Protein AF-A0A0R3T8G3-F1 (afdb_monomer)

Mean predicted aligned error: 8.41 Å

Organism: Rodentolepis nana (NCBI:txid102285)

Nearest PDB structures (foldseek):
  2wm8-assembly1_A  TM=8.678E-01  e=4.795E-12  Homo sapiens
  1u7p-assembly4_D  TM=8.760E-01  e=1.417E-11  Mus musculus
  3slr-assembly1_A  TM=6.764E-01  e=1.617E-04  Bacteroides fragilis
  2ah5-assembly1_A  TM=6.694E-01  e=1.499E-03  Streptococcus pneumoniae TIGR4
  2pke-assembly1_B  TM=7.519E-01  e=3.640E-02  Xanthomonas campestris pv. campestris

pLDDT: mean 90.08, std 8.17, range [57.91, 98.56]

Structure (mmCIF, N/CA/C/O backbone):
data_AF-A0A0R3T8G3-F1
#
_entry.id   AF-A0A0R3T8G3-F1
#
loop_
_atom_site.group_PDB
_atom_site.id
_atom_site.type_symbol
_atom_site.label_atom_id
_atom_site.label_alt_id
_atom_site.label_comp_id
_atom_site.label_asym_id
_atom_site.label_entity_id
_atom_site.label_seq_id
_atom_site.pdbx_PDB_ins_code
_atom_site.Cartn_x
_atom_site.Cartn_y
_atom_site.Cartn_z
_atom_site.occupancy
_atom_site.B_iso_or_equiv
_atom_site.auth_seq_id
_atom_site.auth_comp_id
_atom_site.auth_asym_id
_atom_site.auth_atom_id
_atom_site.pdbx_PDB_model_num
ATOM 1 N N . MET A 1 1 ? 5.926 -20.365 -11.213 1.00 66.81 1 MET A N 1
ATOM 2 C CA . MET A 1 1 ? 5.283 -19.133 -11.723 1.00 66.81 1 MET A CA 1
ATOM 3 C C . MET A 1 1 ? 5.324 -18.097 -10.618 1.00 66.81 1 MET A C 1
ATOM 5 O O . MET A 1 1 ? 4.882 -18.414 -9.520 1.00 66.81 1 MET A O 1
ATOM 9 N N . VAL A 1 2 ? 5.879 -16.919 -10.906 1.00 87.19 2 VAL A N 1
ATOM 10 C CA . VAL A 1 2 ? 6.183 -15.840 -9.941 1.00 87.19 2 VAL A CA 1
ATOM 11 C C . VAL A 1 2 ? 4.952 -15.282 -9.213 1.00 87.19 2 VAL A C 1
ATOM 13 O O . VAL A 1 2 ? 5.074 -14.822 -8.088 1.00 87.19 2 VAL A O 1
ATOM 16 N N . PHE A 1 3 ? 3.763 -15.395 -9.811 1.00 87.31 3 PHE A N 1
ATOM 17 C CA . PHE A 1 3 ? 2.504 -14.865 -9.270 1.00 87.31 3 PHE A CA 1
ATOM 18 C C . PHE A 1 3 ? 1.643 -15.878 -8.490 1.00 87.31 3 PHE A C 1
ATOM 20 O O . PHE A 1 3 ? 0.520 -15.560 -8.089 1.00 87.31 3 PHE A O 1
ATOM 27 N N . ARG A 1 4 ? 2.111 -17.120 -8.291 1.00 82.88 4 ARG A N 1
ATOM 28 C CA . ARG A 1 4 ? 1.333 -18.148 -7.572 1.00 82.88 4 ARG A CA 1
ATOM 29 C C . ARG A 1 4 ? 1.316 -17.882 -6.066 1.00 82.88 4 ARG A C 1
ATOM 31 O O . ARG A 1 4 ? 2.319 -17.461 -5.506 1.00 82.88 4 ARG A O 1
ATOM 38 N N . ASN A 1 5 ? 0.200 -18.221 -5.416 1.00 80.31 5 ASN A N 1
ATOM 39 C CA . ASN A 1 5 ? 0.012 -18.167 -3.957 1.00 80.31 5 ASN A CA 1
ATOM 40 C C . ASN A 1 5 ? 0.176 -16.770 -3.324 1.00 80.31 5 ASN A C 1
ATOM 42 O O . ASN A 1 5 ? 0.439 -16.659 -2.129 1.00 80.31 5 ASN A O 1
ATOM 46 N N . LEU A 1 6 ? 0.005 -15.699 -4.103 1.00 80.44 6 LEU A N 1
ATOM 47 C CA . LEU A 1 6 ? -0.019 -14.336 -3.578 1.00 80.44 6 LEU A CA 1
ATOM 48 C C . LEU A 1 6 ? -1.430 -13.988 -3.101 1.00 80.44 6 LEU A C 1
ATOM 50 O O . LEU A 1 6 ? -2.388 -14.103 -3.860 1.00 80.44 6 LEU A O 1
ATOM 54 N N . SER A 1 7 ? -1.544 -13.510 -1.862 1.00 73.56 7 SER A N 1
ATOM 55 C CA . SER A 1 7 ? -2.823 -13.063 -1.283 1.00 73.56 7 SER A CA 1
ATOM 56 C C . SER A 1 7 ? -3.328 -11.724 -1.838 1.00 73.56 7 SER A C 1
ATOM 58 O O . SER A 1 7 ? -4.432 -11.310 -1.505 1.00 73.56 7 SER A O 1
ATOM 60 N N . ARG A 1 8 ? -2.505 -11.019 -2.621 1.00 81.75 8 ARG A N 1
ATOM 61 C CA . ARG A 1 8 ? -2.833 -9.799 -3.369 1.00 81.75 8 ARG A CA 1
ATOM 62 C C . ARG A 1 8 ? -1.777 -9.590 -4.449 1.00 81.75 8 ARG A C 1
ATOM 64 O O . ARG A 1 8 ? -0.610 -9.912 -4.233 1.00 81.75 8 ARG A O 1
ATOM 71 N N . LYS A 1 9 ? -2.180 -9.042 -5.593 1.00 90.44 9 LYS A N 1
ATOM 72 C CA . LYS A 1 9 ? -1.293 -8.717 -6.719 1.00 90.44 9 LYS A CA 1
ATOM 73 C C . LYS A 1 9 ? -1.369 -7.219 -7.031 1.00 90.44 9 LYS A C 1
ATOM 75 O O . LYS A 1 9 ? -2.432 -6.630 -6.826 1.00 90.44 9 LYS A O 1
ATOM 80 N N . PRO A 1 10 ? -0.277 -6.588 -7.496 1.00 94.44 10 PRO A N 1
ATOM 81 C CA . PRO A 1 10 ? -0.344 -5.221 -7.997 1.00 94.44 10 PRO A CA 1
ATOM 82 C C . PRO A 1 10 ? -1.183 -5.176 -9.277 1.00 94.44 10 PRO A C 1
ATOM 84 O O . PRO A 1 10 ? -1.175 -6.123 -10.060 1.00 94.44 10 PRO A O 1
ATOM 87 N N . LYS A 1 11 ? -1.870 -4.058 -9.509 1.00 95.19 11 LYS A N 1
ATOM 88 C CA . LYS A 1 11 ? -2.582 -3.789 -10.769 1.00 95.19 11 LYS A CA 1
ATOM 89 C C . LYS A 1 11 ? -1.668 -3.113 -11.794 1.00 95.19 11 LYS A C 1
ATOM 91 O O . LYS A 1 11 ? -1.909 -3.219 -12.993 1.00 95.19 11 LYS A O 1
ATOM 96 N N . LEU A 1 12 ? -0.606 -2.445 -11.331 1.00 98.25 12 LEU A N 1
ATOM 97 C CA . LEU A 1 12 ? 0.408 -1.804 -12.169 1.00 98.25 12 LEU A CA 1
ATOM 98 C C . LEU A 1 12 ? 1.813 -2.082 -11.622 1.00 98.25 12 LEU A C 1
ATOM 100 O O . LEU A 1 12 ? 2.093 -1.776 -10.464 1.00 98.25 12 LEU A O 1
ATOM 104 N N . ILE A 1 13 ? 2.704 -2.614 -12.457 1.00 98.44 13 ILE A N 1
ATOM 105 C CA . ILE A 1 13 ? 4.134 -2.742 -12.149 1.00 98.44 13 ILE A CA 1
ATOM 106 C C . ILE A 1 13 ? 4.904 -1.706 -12.965 1.00 98.44 13 ILE A C 1
ATOM 108 O O . ILE A 1 13 ? 4.794 -1.663 -14.189 1.00 98.44 13 ILE A O 1
ATOM 112 N N . VAL A 1 14 ? 5.663 -0.855 -12.283 1.00 98.44 14 VAL A N 1
ATOM 113 C CA . VAL A 1 14 ? 6.405 0.266 -12.861 1.00 98.44 14 VAL A CA 1
ATOM 114 C C . VAL A 1 14 ? 7.903 0.003 -12.740 1.00 98.44 14 VAL A C 1
ATOM 116 O O . VAL A 1 14 ? 8.380 -0.367 -11.667 1.00 98.44 14 VAL A O 1
ATOM 119 N N . PHE A 1 15 ? 8.647 0.246 -13.814 1.00 96.69 15 PHE A N 1
ATOM 120 C CA . PHE A 1 15 ? 10.108 0.148 -13.848 1.00 96.69 15 PHE A CA 1
ATOM 121 C C . PHE A 1 15 ? 10.746 1.507 -14.153 1.00 96.69 15 PHE A C 1
ATOM 123 O O . PHE A 1 15 ? 10.209 2.290 -14.947 1.00 96.69 15 PHE A O 1
ATOM 130 N N . ASP A 1 16 ? 11.897 1.796 -13.543 1.00 92.88 16 ASP A N 1
ATOM 131 C CA . ASP A 1 16 ? 12.796 2.829 -14.065 1.00 92.88 16 ASP A CA 1
ATOM 132 C C . ASP A 1 16 ? 13.436 2.408 -15.396 1.00 92.88 16 ASP A C 1
ATOM 134 O O . ASP A 1 16 ? 13.645 1.226 -15.660 1.00 92.88 16 ASP A O 1
ATOM 138 N N . LEU A 1 17 ? 13.786 3.401 -16.218 1.00 83.00 17 LEU A N 1
ATOM 139 C CA . LEU A 1 17 ? 14.800 3.240 -17.258 1.00 83.00 17 LEU A CA 1
ATOM 140 C C . LEU A 1 17 ? 15.930 4.222 -16.964 1.00 83.00 17 LEU A C 1
ATOM 142 O O . LEU A 1 17 ? 15.682 5.427 -16.847 1.00 83.00 17 LEU A O 1
ATOM 146 N N . GLY A 1 18 ? 17.158 3.706 -16.908 1.00 70.62 18 GLY A N 1
ATOM 147 C CA . GLY A 1 18 ? 18.358 4.480 -16.606 1.00 70.62 18 GLY A CA 1
ATOM 148 C C . GLY A 1 18 ? 18.486 5.779 -17.417 1.00 70.62 18 GLY A C 1
ATOM 149 O O . GLY A 1 18 ? 17.969 5.939 -18.522 1.00 70.62 18 GLY A O 1
ATOM 150 N N . LYS A 1 19 ? 19.191 6.757 -16.844 1.00 60.41 19 LYS A N 1
ATOM 151 C CA . LYS A 1 19 ? 19.046 8.173 -17.224 1.00 60.41 19 LYS A CA 1
ATOM 152 C C . LYS A 1 19 ? 19.664 8.584 -18.565 1.00 60.41 19 LYS A C 1
ATOM 154 O O . LYS A 1 19 ? 19.229 9.592 -19.128 1.00 60.41 19 LYS A O 1
ATOM 159 N N . TYR A 1 20 ? 20.657 7.860 -19.080 1.00 57.91 20 TYR A N 1
ATOM 160 C CA . TYR A 1 20 ? 21.490 8.340 -20.188 1.00 57.91 20 TYR A CA 1
ATOM 161 C C . TYR A 1 20 ? 21.803 7.227 -21.178 1.00 57.91 20 TYR A C 1
ATOM 163 O O . TYR A 1 20 ? 22.661 6.390 -20.923 1.00 57.91 20 TYR A O 1
ATOM 171 N N . MET A 1 21 ? 21.109 7.255 -22.313 1.00 65.75 21 MET A N 1
ATOM 172 C CA . MET A 1 21 ? 21.287 6.308 -23.404 1.00 65.75 21 MET A CA 1
ATOM 173 C C . MET A 1 21 ? 21.495 7.080 -24.711 1.00 65.75 21 MET A C 1
ATOM 175 O O . MET A 1 21 ? 20.616 7.813 -25.163 1.00 65.75 21 MET A O 1
ATOM 179 N N . LEU A 1 22 ? 22.678 6.941 -25.299 1.00 62.09 22 LEU A N 1
ATOM 180 C CA . LEU A 1 22 ? 23.030 7.412 -26.634 1.00 62.09 22 LEU A CA 1
ATOM 181 C C . LEU A 1 22 ? 22.820 6.279 -27.636 1.00 62.09 22 LEU A C 1
ATOM 183 O O . LEU A 1 22 ? 23.035 5.116 -27.318 1.00 62.09 22 LEU A O 1
ATOM 187 N N . PHE A 1 23 ? 22.428 6.610 -28.861 1.00 66.19 23 PHE A N 1
ATOM 188 C CA . PHE A 1 23 ? 22.269 5.631 -29.933 1.00 66.19 23 PHE A CA 1
ATOM 189 C C . PHE A 1 23 ? 23.297 5.901 -31.021 1.00 66.19 23 PHE A C 1
ATOM 191 O O . PHE A 1 23 ? 23.372 7.016 -31.539 1.00 66.19 23 PHE A O 1
ATOM 198 N N . ARG A 1 24 ? 24.058 4.870 -31.387 1.00 72.19 24 ARG A N 1
ATOM 199 C CA . ARG A 1 24 ? 25.001 4.902 -32.507 1.00 72.19 24 ARG A CA 1
ATOM 200 C C . ARG A 1 24 ? 25.102 3.500 -33.105 1.00 72.19 24 ARG A C 1
ATOM 202 O O . ARG A 1 24 ? 25.167 2.526 -32.366 1.00 72.19 24 ARG A O 1
ATOM 209 N N . ASP A 1 25 ? 25.076 3.392 -34.430 1.00 77.25 25 ASP A N 1
ATOM 210 C CA . ASP A 1 25 ? 25.296 2.133 -35.163 1.00 77.25 25 ASP A CA 1
ATOM 211 C C . ASP A 1 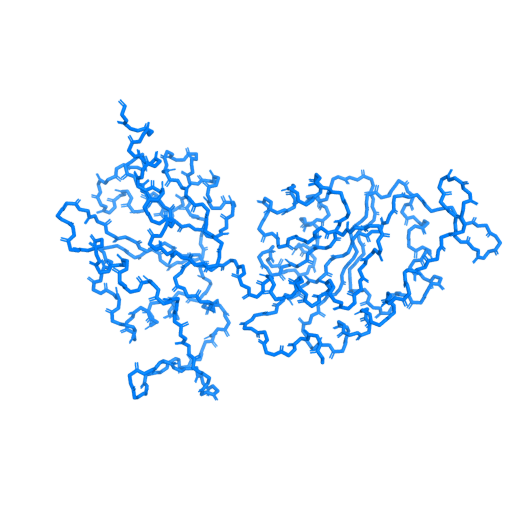25 ? 24.408 0.953 -34.714 1.00 77.25 25 ASP A C 1
ATOM 213 O O . ASP A 1 25 ? 24.862 -0.185 -34.605 1.00 77.25 25 ASP A O 1
ATOM 217 N N . GLY A 1 26 ? 23.134 1.214 -34.399 1.00 73.81 26 GLY A N 1
ATOM 218 C CA . GLY A 1 26 ? 22.204 0.166 -33.951 1.00 73.81 26 GLY A CA 1
ATOM 219 C C . GLY A 1 26 ? 22.366 -0.253 -32.488 1.00 73.81 26 GLY A C 1
ATOM 220 O O . GLY A 1 26 ? 21.605 -1.095 -32.020 1.00 73.81 26 GLY A O 1
ATOM 221 N N . LYS A 1 27 ? 23.321 0.330 -31.756 1.00 76.50 27 LYS A N 1
ATOM 222 C CA . LYS A 1 27 ? 23.610 0.023 -30.353 1.00 76.50 27 LYS A CA 1
ATOM 223 C C . LYS A 1 27 ? 23.276 1.197 -29.443 1.00 76.50 27 LYS A C 1
ATOM 225 O O . LYS A 1 27 ? 23.271 2.360 -29.854 1.00 76.50 27 LYS A O 1
ATOM 230 N N . VAL A 1 28 ? 23.013 0.858 -28.188 1.00 76.31 28 VAL A N 1
ATOM 231 C CA . VAL A 1 28 ? 22.735 1.803 -27.110 1.00 76.31 28 VAL A CA 1
ATOM 232 C C . VAL A 1 28 ? 23.999 1.943 -26.275 1.00 76.31 28 VAL A C 1
ATOM 234 O O . VAL A 1 28 ? 24.648 0.942 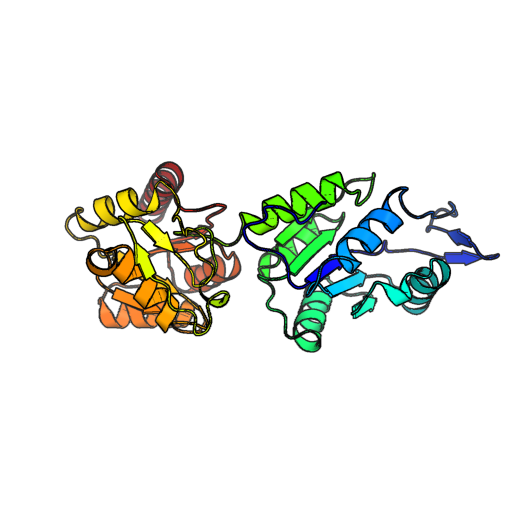-25.987 1.00 76.31 28 VAL A O 1
ATOM 237 N N . TYR A 1 29 ? 24.351 3.166 -25.900 1.00 77.88 29 TYR A N 1
ATOM 238 C CA . TYR A 1 29 ? 25.545 3.485 -25.132 1.00 77.88 29 TYR A CA 1
ATOM 239 C C . TYR A 1 29 ? 25.205 4.319 -23.905 1.00 77.88 29 TYR A C 1
ATOM 241 O O . TYR A 1 29 ? 24.354 5.201 -23.981 1.00 77.88 29 TYR A O 1
ATOM 249 N N . ASP A 1 30 ? 25.883 4.083 -22.789 1.00 74.94 30 ASP A N 1
ATOM 250 C CA . ASP A 1 30 ? 25.774 4.949 -21.618 1.00 74.94 30 ASP A CA 1
ATOM 251 C C . ASP A 1 30 ? 26.564 6.262 -21.820 1.00 74.94 30 ASP A C 1
ATOM 253 O O . ASP A 1 30 ? 27.198 6.503 -22.855 1.00 74.94 30 ASP A O 1
ATOM 257 N N . ARG A 1 31 ? 26.561 7.135 -20.806 1.00 72.81 31 ARG A N 1
ATOM 258 C CA . ARG A 1 31 ? 27.337 8.392 -20.819 1.00 72.81 31 ARG A CA 1
ATOM 259 C C . ARG A 1 31 ? 28.861 8.194 -20.876 1.00 72.81 31 ARG A C 1
ATOM 261 O O . ARG A 1 31 ? 29.577 9.168 -21.093 1.00 72.81 31 ARG A O 1
ATOM 268 N N . PHE A 1 32 ? 29.343 6.980 -20.625 1.00 80.38 32 PHE A N 1
ATOM 269 C CA . PHE A 1 32 ? 30.751 6.590 -20.638 1.00 80.38 32 PHE A CA 1
ATOM 270 C C . PHE A 1 32 ? 31.117 5.809 -21.910 1.00 80.38 32 PHE A C 1
ATOM 272 O O . PHE A 1 32 ? 32.245 5.339 -22.035 1.00 80.38 32 PHE A O 1
ATOM 279 N N . ASN A 1 33 ? 30.200 5.730 -22.885 1.00 79.19 33 ASN A N 1
ATOM 280 C CA . ASN A 1 33 ? 30.376 5.041 -24.162 1.00 79.19 33 ASN A CA 1
ATOM 281 C C . ASN A 1 33 ? 30.527 3.508 -24.023 1.00 79.19 33 ASN A C 1
ATOM 283 O O . ASN A 1 33 ? 31.053 2.856 -24.929 1.00 79.19 33 ASN A O 1
ATOM 287 N N . HIS A 1 34 ? 30.011 2.916 -22.942 1.00 81.81 34 HIS A N 1
ATOM 288 C CA . HIS A 1 34 ? 29.826 1.467 -22.832 1.00 81.81 34 HIS A CA 1
ATOM 289 C C . HIS A 1 34 ? 28.530 1.042 -23.507 1.00 81.81 34 HIS A C 1
ATOM 291 O O . HIS A 1 34 ? 27.524 1.740 -23.406 1.00 81.81 34 HIS A O 1
ATOM 297 N N . VAL A 1 35 ? 28.543 -0.111 -24.181 1.00 80.94 35 VAL A N 1
ATOM 298 C CA . VAL A 1 35 ? 27.328 -0.676 -24.778 1.00 80.94 35 VAL A CA 1
ATOM 299 C C . VAL A 1 35 ? 26.373 -1.082 -23.658 1.00 80.94 35 VAL A C 1
ATOM 301 O O . VAL A 1 35 ? 26.705 -1.924 -22.829 1.00 80.94 35 VAL A O 1
ATOM 304 N N . VAL A 1 36 ? 25.177 -0.505 -23.663 1.00 77.88 36 VAL A N 1
ATOM 305 C CA . VAL A 1 36 ? 24.087 -0.884 -22.770 1.00 77.88 36 VAL A CA 1
ATOM 306 C C . VAL A 1 36 ? 23.403 -2.105 -23.365 1.00 77.88 36 VAL A C 1
ATOM 308 O O . VAL A 1 36 ? 22.892 -2.067 -24.486 1.00 77.88 36 VAL A O 1
ATOM 311 N N . THR A 1 37 ? 23.389 -3.186 -22.596 1.00 81.06 37 THR A N 1
ATOM 312 C CA . THR A 1 37 ? 22.614 -4.390 -22.901 1.00 81.06 37 THR A CA 1
ATOM 313 C C . THR A 1 37 ? 21.577 -4.598 -21.803 1.00 81.06 37 THR A C 1
ATOM 315 O O . THR A 1 37 ? 21.845 -4.227 -20.659 1.00 81.06 37 THR A O 1
ATOM 318 N N . PRO A 1 38 ? 20.385 -5.131 -22.120 1.00 84.38 38 PRO A N 1
ATOM 319 C CA . PRO A 1 38 ? 19.428 -5.516 -21.094 1.00 84.38 38 PRO A CA 1
ATOM 320 C C . PRO A 1 38 ? 20.040 -6.530 -20.130 1.00 84.38 38 PRO A C 1
ATOM 322 O O . PRO A 1 38 ? 20.830 -7.379 -20.549 1.00 84.38 38 PRO A O 1
ATOM 325 N N . PHE A 1 39 ? 19.616 -6.491 -18.868 1.00 88.06 39 PHE A N 1
ATOM 326 C CA . PHE A 1 39 ? 19.968 -7.534 -17.909 1.00 88.06 39 PHE A CA 1
ATOM 327 C C . PHE A 1 39 ? 19.485 -8.905 -18.410 1.00 88.06 39 PHE A C 1
ATOM 329 O O . PHE A 1 39 ? 18.414 -8.960 -19.034 1.00 88.06 39 PHE A O 1
ATOM 336 N N . PRO A 1 40 ? 20.219 -10.003 -18.139 1.00 89.62 40 PRO A N 1
ATOM 337 C CA . PRO A 1 40 ? 19.958 -11.317 -18.733 1.00 89.62 40 PRO A CA 1
ATOM 338 C C . PRO A 1 40 ? 18.503 -11.795 -18.632 1.00 89.62 40 PRO A C 1
ATOM 340 O O . PRO A 1 40 ? 17.970 -12.350 -19.591 1.00 89.62 40 PRO A O 1
ATOM 343 N N . GLU A 1 41 ? 17.831 -11.534 -17.506 1.00 93.50 41 GLU A N 1
ATOM 344 C CA . GLU A 1 41 ? 16.452 -11.979 -17.268 1.00 93.50 41 GLU A CA 1
ATOM 345 C C . GLU A 1 41 ? 15.369 -10.959 -17.651 1.00 93.50 41 GLU A C 1
ATOM 347 O O . GLU A 1 41 ? 14.183 -11.254 -17.505 1.00 93.50 41 GLU A O 1
ATOM 352 N N . THR A 1 42 ? 15.722 -9.794 -18.210 1.00 91.94 42 THR A N 1
ATOM 353 C CA . THR A 1 42 ? 14.748 -8.722 -18.509 1.00 91.94 42 THR A CA 1
ATOM 354 C C . THR A 1 42 ? 13.576 -9.226 -19.360 1.00 91.94 42 THR A C 1
ATOM 356 O O . THR A 1 42 ? 12.413 -8.949 -19.066 1.00 91.94 42 THR A O 1
ATOM 359 N N . GLY A 1 43 ? 13.864 -10.014 -20.402 1.00 92.19 43 GLY A N 1
ATOM 360 C CA . GLY A 1 43 ? 12.830 -10.595 -21.261 1.00 92.19 43 GLY A CA 1
ATOM 361 C C . GLY A 1 43 ? 11.924 -11.581 -20.517 1.00 92.19 43 GLY A C 1
ATOM 362 O O . GLY A 1 43 ? 10.707 -11.537 -20.685 1.00 92.19 43 GLY A O 1
ATOM 363 N N . ALA A 1 44 ? 12.499 -12.424 -19.654 1.00 95.19 44 ALA A N 1
ATOM 364 C CA . ALA A 1 44 ? 11.750 -13.393 -18.857 1.00 95.19 44 ALA A CA 1
ATOM 365 C C . ALA A 1 44 ? 10.859 -12.705 -17.810 1.00 95.19 44 ALA A C 1
ATOM 367 O O . ALA A 1 44 ? 9.713 -13.111 -17.626 1.00 95.19 44 ALA A O 1
ATOM 368 N N . VAL A 1 45 ? 11.347 -11.634 -17.178 1.00 96.62 45 VAL A N 1
ATOM 369 C CA . VAL A 1 45 ? 10.585 -10.787 -16.247 1.00 96.62 45 VAL A CA 1
ATOM 370 C C . VAL A 1 45 ? 9.384 -10.154 -16.949 1.00 96.62 45 VAL A C 1
ATOM 372 O O . VAL A 1 45 ? 8.250 -10.341 -16.506 1.00 96.62 45 VAL A O 1
ATOM 375 N N . LEU A 1 46 ? 9.599 -9.464 -18.076 1.00 95.69 46 LEU A N 1
ATOM 376 C CA . LEU A 1 46 ? 8.514 -8.826 -18.832 1.00 95.69 46 LEU A CA 1
ATOM 377 C C . LEU A 1 46 ? 7.488 -9.851 -19.332 1.00 95.69 46 LEU A C 1
ATOM 379 O O . LEU A 1 46 ? 6.282 -9.631 -19.209 1.00 95.69 46 LEU A O 1
ATOM 383 N N . GLN A 1 47 ? 7.951 -11.000 -19.833 1.00 95.44 47 GLN A N 1
ATOM 384 C CA . GLN A 1 47 ? 7.080 -12.083 -20.284 1.00 95.44 47 GLN A CA 1
ATOM 385 C C . GLN A 1 47 ? 6.268 -12.688 -19.131 1.00 95.44 47 GLN A C 1
ATOM 387 O O . GLN A 1 47 ? 5.075 -12.949 -19.293 1.00 95.44 47 GLN A O 1
ATOM 392 N N . ALA A 1 48 ? 6.883 -12.884 -17.962 1.00 95.88 48 ALA A N 1
ATOM 393 C CA . ALA A 1 48 ? 6.203 -13.416 -16.788 1.00 95.88 48 ALA A CA 1
ATOM 394 C C . ALA A 1 48 ? 5.092 -12.482 -16.291 1.00 95.88 48 ALA A C 1
ATOM 396 O O . ALA A 1 48 ? 4.027 -12.969 -15.916 1.00 95.88 48 ALA A O 1
ATOM 397 N N . ILE A 1 49 ? 5.318 -11.164 -16.316 1.00 96.75 49 ILE A N 1
ATOM 398 C CA . ILE A 1 49 ? 4.303 -10.171 -15.938 1.00 96.75 49 ILE A CA 1
ATOM 399 C C . ILE A 1 49 ? 3.192 -10.112 -16.989 1.00 96.75 49 ILE A C 1
ATOM 401 O O . ILE A 1 49 ? 2.019 -10.148 -16.637 1.00 96.75 49 ILE A O 1
ATOM 405 N N . LYS A 1 50 ? 3.538 -10.081 -18.283 1.00 94.31 50 LYS A N 1
ATOM 406 C CA . LYS A 1 50 ? 2.553 -10.005 -19.375 1.00 94.31 50 LYS A CA 1
ATOM 407 C C . LYS A 1 50 ? 1.636 -11.227 -19.445 1.00 94.31 50 LYS A C 1
ATOM 409 O O . LYS A 1 50 ? 0.500 -11.112 -19.897 1.00 94.31 50 LYS A O 1
ATOM 414 N N . GLY A 1 51 ? 2.132 -12.388 -19.018 1.00 93.00 51 GLY A N 1
ATOM 415 C CA . GLY A 1 51 ? 1.348 -13.617 -18.918 1.00 93.00 51 GLY A CA 1
ATOM 416 C C . GLY A 1 51 ? 0.334 -13.634 -17.768 1.00 93.00 51 GLY A C 1
ATOM 417 O O . GLY A 1 51 ? -0.506 -14.532 -17.735 1.00 93.00 51 GLY A O 1
ATOM 418 N N . GLU A 1 52 ? 0.392 -12.680 -16.834 1.00 93.94 52 GLU A N 1
ATOM 419 C CA . GLU A 1 52 ? -0.543 -12.583 -15.715 1.00 93.94 52 GLU A CA 1
ATOM 420 C C . GLU A 1 52 ? -1.726 -11.659 -16.078 1.00 93.94 52 GLU A C 1
ATOM 422 O O . GLU A 1 52 ? -1.520 -10.495 -16.437 1.00 93.94 52 GLU A O 1
ATOM 427 N N . PRO A 1 53 ? -2.983 -12.137 -16.002 1.00 90.12 53 PRO A N 1
ATOM 428 C CA . PRO A 1 53 ? -4.143 -11.325 -16.345 1.00 90.12 53 PRO A CA 1
ATOM 429 C C . PRO A 1 53 ? -4.307 -10.136 -15.391 1.00 90.12 53 PRO A C 1
ATOM 431 O O . PRO A 1 53 ? -4.031 -10.227 -14.198 1.00 90.12 53 PRO A O 1
ATOM 434 N N . ASN A 1 54 ? -4.843 -9.034 -15.919 1.00 89.44 54 ASN A N 1
ATOM 435 C CA . ASN A 1 54 ? -5.187 -7.819 -15.167 1.00 89.44 54 ASN A CA 1
ATOM 436 C C . ASN A 1 54 ? -4.007 -7.082 -14.506 1.00 89.44 54 ASN A C 1
ATOM 438 O O . ASN A 1 54 ? -4.238 -6.215 -13.665 1.00 89.44 54 ASN A O 1
ATOM 442 N N . ILE A 1 55 ? -2.763 -7.366 -14.907 1.00 96.12 55 ILE A N 1
ATOM 443 C CA . ILE A 1 55 ? -1.589 -6.586 -14.501 1.00 96.12 55 ILE A CA 1
ATOM 444 C C . ILE A 1 55 ? -1.104 -5.745 -15.678 1.00 96.12 55 ILE A C 1
ATOM 446 O O . ILE A 1 55 ? -0.866 -6.247 -16.775 1.00 96.12 55 ILE A O 1
ATOM 450 N N . LYS A 1 56 ? -0.967 -4.444 -15.435 1.00 97.88 56 LYS A N 1
ATOM 451 C CA . LYS A 1 56 ? -0.410 -3.475 -16.376 1.00 97.88 56 LYS A CA 1
ATOM 452 C C . LYS A 1 56 ? 1.077 -3.272 -16.119 1.00 97.88 56 LYS A C 1
ATOM 454 O O . LYS A 1 56 ? 1.526 -3.361 -14.975 1.00 97.88 56 LYS A O 1
ATOM 459 N N . ILE A 1 57 ? 1.835 -2.967 -17.168 1.00 98.06 57 ILE A N 1
ATOM 460 C CA . ILE A 1 57 ? 3.272 -2.677 -17.068 1.00 98.06 57 ILE A CA 1
ATOM 461 C C . ILE A 1 57 ? 3.525 -1.237 -17.497 1.00 98.06 57 ILE A C 1
ATOM 463 O O . ILE A 1 57 ? 3.008 -0.791 -18.521 1.00 98.06 57 ILE A O 1
ATOM 467 N N . ALA A 1 58 ? 4.337 -0.504 -16.741 1.00 97.94 58 ALA A N 1
ATOM 468 C CA . ALA A 1 58 ? 4.714 0.856 -17.087 1.00 97.94 58 ALA A CA 1
ATOM 469 C C . ALA A 1 58 ? 6.203 1.142 -16.930 1.00 97.94 58 ALA A C 1
ATOM 471 O O . ALA A 1 58 ? 6.915 0.507 -16.154 1.00 97.94 58 ALA A O 1
ATOM 472 N N . VAL A 1 59 ? 6.637 2.180 -17.637 1.00 96.12 59 VAL A N 1
ATOM 473 C CA . VAL A 1 59 ? 7.938 2.821 -17.461 1.00 96.12 59 VAL A CA 1
ATOM 474 C C . VAL A 1 59 ? 7.744 4.206 -16.863 1.00 96.12 59 VAL A C 1
ATOM 476 O O . VAL A 1 59 ? 6.903 4.974 -17.332 1.00 96.12 59 VAL A O 1
ATOM 479 N N . ALA A 1 60 ? 8.580 4.557 -15.889 1.00 95.44 60 ALA A N 1
ATOM 480 C CA . ALA A 1 60 ? 8.752 5.926 -15.420 1.00 95.44 60 ALA A CA 1
ATOM 481 C C . ALA A 1 60 ? 10.242 6.273 -15.437 1.00 95.44 60 ALA A C 1
ATOM 483 O O . ALA A 1 60 ? 10.974 5.717 -14.632 1.00 95.44 60 ALA A O 1
ATOM 484 N N . SER A 1 61 ? 10.701 7.194 -16.287 1.00 92.31 61 SER A N 1
ATOM 485 C CA . SER A 1 61 ? 12.122 7.561 -16.399 1.00 92.31 61 SER A CA 1
ATOM 486 C C . SER A 1 61 ? 12.335 9.069 -16.447 1.00 92.31 61 SER A C 1
ATOM 488 O O . SER A 1 61 ? 11.734 9.788 -17.243 1.00 92.31 61 SER A O 1
ATOM 490 N N . SER A 1 62 ? 13.279 9.544 -15.635 1.00 89.50 62 SER A N 1
ATOM 491 C CA . SER A 1 62 ? 13.670 10.956 -15.577 1.00 89.50 62 SER A CA 1
ATOM 492 C C . SER A 1 62 ? 14.693 11.354 -16.651 1.00 89.50 62 SER A C 1
ATOM 494 O O . SER A 1 62 ? 15.398 12.349 -16.475 1.00 89.50 62 SER A O 1
ATOM 496 N N . SER A 1 63 ? 14.834 10.581 -17.734 1.00 85.25 63 SER A N 1
ATOM 497 C CA . SER A 1 63 ? 15.803 10.883 -18.790 1.00 85.25 63 SER A CA 1
ATOM 498 C C . SER A 1 63 ? 15.554 12.257 -19.424 1.00 85.25 63 SER A C 1
ATOM 500 O O . SER A 1 63 ? 14.425 12.621 -19.763 1.00 85.25 63 SER A O 1
ATOM 502 N N . ALA A 1 64 ? 16.640 13.006 -19.634 1.00 82.50 64 ALA A N 1
ATOM 503 C CA . ALA A 1 64 ? 16.632 14.273 -20.365 1.00 82.50 64 ALA A CA 1
ATOM 504 C C . ALA A 1 64 ? 16.549 14.091 -21.894 1.00 82.50 64 ALA A C 1
ATOM 506 O O . ALA A 1 64 ? 16.450 15.081 -22.614 1.00 82.50 64 ALA A O 1
ATOM 507 N N . ALA A 1 65 ? 16.541 12.846 -22.391 1.00 83.88 65 ALA A N 1
ATOM 508 C CA . ALA A 1 65 ? 16.388 12.516 -23.807 1.00 83.88 65 ALA A CA 1
ATOM 509 C C . ALA A 1 65 ? 15.178 11.580 -24.049 1.00 83.88 65 ALA A C 1
ATOM 511 O O . ALA A 1 65 ? 15.357 10.395 -24.341 1.00 83.88 65 ALA A O 1
ATOM 512 N N . PRO A 1 66 ? 13.929 12.081 -23.956 1.00 86.06 66 PRO A N 1
ATOM 513 C CA . PRO A 1 66 ? 12.724 11.252 -24.059 1.00 86.06 66 PRO A CA 1
ATOM 514 C C . PRO A 1 66 ? 12.599 10.441 -25.349 1.00 86.06 66 PRO A C 1
ATOM 516 O O . PRO A 1 66 ? 12.145 9.300 -25.323 1.00 86.06 66 PRO A O 1
ATOM 519 N N . GLU A 1 67 ? 12.989 11.018 -26.486 1.00 85.44 67 GLU A N 1
ATOM 520 C CA . GLU A 1 67 ? 12.947 10.332 -27.784 1.00 85.44 67 GLU A CA 1
ATOM 521 C C . GLU A 1 67 ? 13.891 9.130 -27.817 1.00 85.44 67 GLU A C 1
ATOM 523 O O . GLU A 1 67 ? 13.536 8.070 -28.329 1.00 85.44 67 GLU A O 1
ATOM 528 N N . MET A 1 68 ? 15.060 9.263 -27.189 1.00 81.62 68 MET A N 1
ATOM 529 C CA . MET A 1 68 ? 16.052 8.196 -27.094 1.00 81.62 68 MET A CA 1
ATOM 530 C C . MET A 1 68 ? 15.574 7.070 -26.183 1.00 81.62 68 MET A C 1
ATOM 532 O O . MET A 1 68 ? 15.700 5.905 -26.547 1.00 81.62 68 MET A O 1
ATOM 536 N N . GLY A 1 69 ? 14.956 7.407 -25.047 1.00 83.75 69 GLY A N 1
ATOM 537 C CA . GLY A 1 69 ? 14.336 6.418 -24.162 1.00 83.75 69 GLY A CA 1
ATOM 538 C C . GLY A 1 69 ? 13.212 5.633 -24.849 1.00 83.75 69 GLY A C 1
ATOM 539 O O . GLY A 1 69 ? 13.137 4.417 -24.711 1.00 83.75 69 GLY A O 1
ATOM 540 N N . ARG A 1 70 ? 12.374 6.291 -25.663 1.00 88.00 70 ARG A N 1
ATOM 541 C CA . ARG A 1 70 ? 11.345 5.593 -26.460 1.00 88.00 70 ARG A CA 1
ATOM 542 C C . ARG A 1 70 ? 11.957 4.716 -27.549 1.00 88.00 70 ARG A C 1
ATOM 544 O O . ARG A 1 70 ? 11.537 3.580 -27.734 1.00 88.00 70 ARG A O 1
ATOM 551 N N . ARG A 1 71 ? 12.985 5.212 -28.240 1.00 85.62 71 ARG A N 1
ATOM 552 C CA . ARG A 1 71 ? 13.705 4.429 -29.250 1.00 85.62 71 ARG A CA 1
ATOM 553 C C . ARG A 1 71 ? 14.362 3.190 -28.644 1.00 85.62 71 ARG A C 1
ATOM 555 O O . ARG A 1 71 ? 14.342 2.140 -29.273 1.00 85.62 71 ARG A O 1
ATOM 562 N N . PHE A 1 72 ? 14.909 3.302 -27.435 1.00 83.56 72 PHE A N 1
ATOM 563 C CA . PHE A 1 72 ? 15.459 2.176 -26.684 1.00 83.56 72 PHE A CA 1
ATOM 564 C C . PHE A 1 72 ? 14.417 1.070 -26.485 1.00 83.56 72 PHE A C 1
ATOM 566 O O . PHE A 1 72 ? 14.673 -0.067 -26.866 1.00 83.56 72 PHE A O 1
ATOM 573 N N . ILE A 1 73 ? 13.228 1.415 -25.979 1.00 88.56 73 ILE A N 1
ATOM 574 C CA . ILE A 1 73 ? 12.115 0.465 -25.808 1.00 88.56 73 ILE A CA 1
ATOM 575 C C . ILE A 1 73 ? 11.806 -0.245 -27.135 1.00 88.56 73 ILE A C 1
ATOM 577 O O . ILE A 1 73 ? 11.695 -1.471 -27.171 1.00 88.56 73 ILE A O 1
ATOM 581 N N . SER A 1 74 ? 11.746 0.512 -28.232 1.00 88.44 74 SER A N 1
ATOM 582 C CA . SER A 1 74 ? 11.395 -0.040 -29.540 1.00 88.44 74 SER A CA 1
ATOM 583 C C . SER A 1 74 ? 12.452 -0.970 -30.133 1.00 88.44 74 SER A C 1
ATOM 585 O O . SER A 1 74 ? 12.122 -2.018 -30.684 1.00 88.44 74 SER A O 1
ATOM 587 N N . LEU A 1 75 ? 13.737 -0.657 -29.952 1.00 85.19 75 LEU A N 1
ATOM 588 C CA . LEU A 1 75 ? 14.842 -1.491 -30.440 1.00 85.19 75 LEU A CA 1
ATOM 589 C C . LEU A 1 75 ? 14.856 -2.889 -29.817 1.00 85.19 75 LEU A C 1
ATOM 591 O O . LEU A 1 75 ? 15.206 -3.852 -30.495 1.00 85.19 75 LEU A O 1
ATOM 595 N N . PHE A 1 76 ? 14.459 -3.006 -28.551 1.00 84.81 76 PHE A N 1
ATOM 596 C CA . PHE A 1 76 ? 14.342 -4.299 -27.876 1.00 84.81 76 PHE A CA 1
ATOM 597 C C . PHE A 1 76 ? 12.973 -4.968 -28.077 1.00 84.81 76 PHE A C 1
ATOM 599 O O . PHE A 1 76 ? 12.715 -6.026 -27.505 1.00 84.81 76 PHE A O 1
ATOM 606 N N . GLY A 1 77 ? 12.089 -4.373 -28.888 1.00 88.62 77 GLY A N 1
ATOM 607 C CA . GLY A 1 77 ? 10.735 -4.875 -29.126 1.00 88.62 77 GLY A CA 1
ATOM 608 C C . GLY A 1 77 ? 9.829 -4.782 -27.896 1.00 88.62 77 GLY A C 1
ATOM 609 O O . GLY A 1 77 ? 8.825 -5.494 -27.805 1.00 88.62 77 GLY A O 1
ATOM 610 N N . TRP A 1 78 ? 10.174 -3.926 -26.929 1.00 91.25 78 TRP A N 1
ATOM 611 C CA . TRP A 1 78 ? 9.465 -3.839 -25.655 1.00 91.25 78 TRP A CA 1
ATOM 612 C C . TRP A 1 78 ? 8.190 -3.000 -25.700 1.00 91.25 78 TRP A C 1
ATOM 614 O O . TRP A 1 78 ? 7.416 -3.028 -24.742 1.00 91.25 78 TRP A O 1
ATOM 624 N N . ASP A 1 79 ? 7.918 -2.335 -26.826 1.00 90.62 79 ASP A N 1
ATOM 625 C CA . ASP A 1 79 ? 6.667 -1.602 -27.071 1.00 90.62 79 ASP A CA 1
ATOM 626 C C . ASP A 1 79 ? 5.427 -2.485 -26.843 1.00 90.62 79 ASP A C 1
ATOM 628 O O . ASP A 1 79 ? 4.358 -2.006 -26.484 1.00 90.62 79 ASP A O 1
ATOM 632 N N . THR A 1 80 ? 5.573 -3.798 -27.034 1.00 91.81 80 THR A N 1
ATOM 633 C CA . THR A 1 80 ? 4.494 -4.781 -26.868 1.00 91.81 80 THR A CA 1
ATOM 634 C C . THR A 1 80 ? 4.195 -5.129 -25.403 1.00 91.81 80 THR A C 1
ATOM 636 O O . THR A 1 80 ? 3.099 -5.610 -25.087 1.00 91.81 80 THR A O 1
ATOM 639 N N . TYR A 1 81 ? 5.143 -4.885 -24.493 1.00 94.50 81 TYR A N 1
ATOM 640 C CA . TYR A 1 81 ? 4.991 -5.198 -23.073 1.00 94.50 81 TYR A CA 1
ATOM 641 C C . TYR A 1 81 ? 4.350 -4.047 -22.301 1.00 94.50 81 TYR A C 1
ATOM 643 O O . TYR A 1 81 ? 3.406 -4.300 -21.551 1.00 94.50 81 TYR A O 1
ATOM 651 N N . PHE A 1 82 ? 4.828 -2.815 -22.500 1.00 95.50 82 PHE A N 1
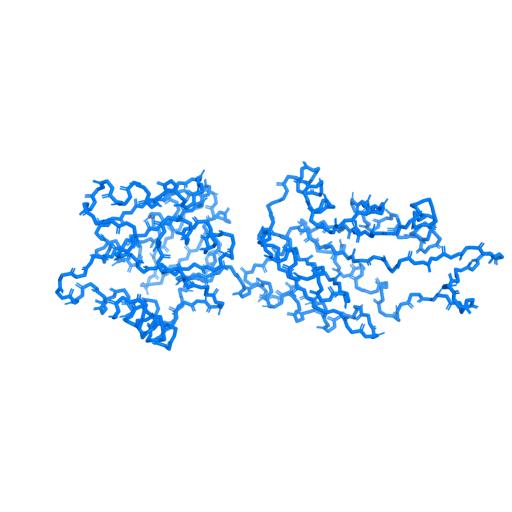ATOM 652 C CA . PHE A 1 82 ? 4.429 -1.651 -21.705 1.00 95.50 82 PHE A CA 1
ATOM 653 C C . PHE A 1 82 ? 3.076 -1.070 -22.127 1.00 95.50 82 PHE A C 1
ATOM 655 O O . PHE A 1 82 ? 2.886 -0.660 -23.266 1.00 95.50 82 PHE A O 1
ATOM 662 N N . ASP A 1 83 ? 2.152 -0.967 -21.173 1.00 97.19 83 ASP A N 1
ATOM 663 C CA . ASP A 1 83 ? 0.867 -0.288 -21.342 1.00 97.19 83 ASP A CA 1
ATOM 664 C C . ASP A 1 83 ? 1.001 1.241 -21.197 1.00 97.19 83 ASP A C 1
ATOM 666 O O . ASP A 1 83 ? 0.255 1.988 -21.829 1.00 97.19 83 ASP A O 1
ATOM 670 N N . TYR A 1 84 ? 1.958 1.717 -20.387 1.00 97.31 84 TYR A N 1
ATOM 671 C CA . TYR A 1 84 ? 2.203 3.148 -20.161 1.00 97.31 84 TYR A CA 1
ATOM 672 C C . TYR A 1 84 ? 3.699 3.482 -20.184 1.00 97.31 84 TYR A C 1
ATOM 674 O O . TYR A 1 84 ? 4.518 2.778 -19.595 1.00 97.31 84 TYR A O 1
ATOM 682 N N . VAL A 1 85 ? 4.071 4.596 -20.819 1.00 95.44 85 VAL A N 1
ATOM 683 C CA . VAL A 1 85 ? 5.473 5.029 -20.937 1.00 95.44 85 VAL A CA 1
ATOM 684 C C . VAL A 1 85 ? 5.601 6.511 -20.602 1.00 95.44 85 VAL A C 1
ATOM 686 O O . VAL A 1 85 ? 5.227 7.386 -21.383 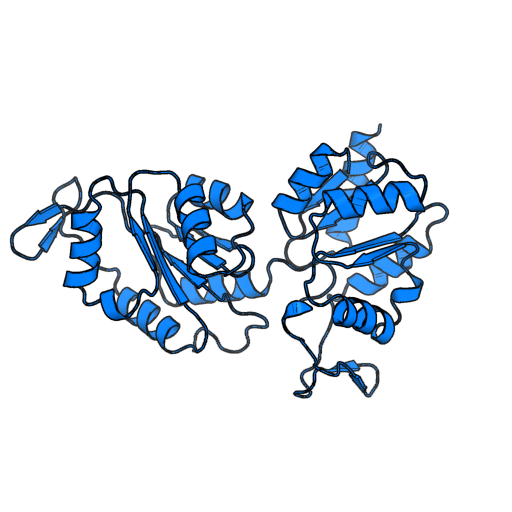1.00 95.44 85 VAL A O 1
ATOM 689 N N . GLU A 1 86 ? 6.183 6.801 -19.442 1.00 95.12 86 GLU A N 1
ATOM 690 C CA . GLU A 1 86 ? 6.373 8.151 -18.923 1.00 95.12 86 GLU A CA 1
ATOM 691 C C . GLU A 1 86 ? 7.874 8.474 -18.854 1.00 95.12 86 GLU A C 1
ATOM 693 O O . GLU A 1 86 ? 8.562 8.078 -17.917 1.00 95.12 86 GLU A O 1
ATOM 698 N N . ILE A 1 87 ? 8.397 9.179 -19.866 1.00 92.69 87 ILE A N 1
ATOM 699 C CA . ILE A 1 87 ? 9.825 9.527 -19.975 1.00 92.69 87 ILE A CA 1
ATOM 700 C C . ILE A 1 87 ? 9.978 11.038 -20.178 1.00 92.69 87 ILE A C 1
ATOM 702 O O . ILE A 1 87 ? 9.645 11.550 -21.252 1.00 92.69 87 ILE A O 1
ATOM 706 N N . TYR A 1 88 ? 10.461 11.751 -19.157 1.00 89.88 88 TYR A N 1
ATOM 707 C CA . TYR A 1 88 ? 10.801 13.183 -19.211 1.00 89.88 88 TYR A CA 1
ATOM 708 C C . TYR A 1 88 ? 11.555 13.653 -17.951 1.00 89.88 88 TYR A C 1
ATOM 710 O O . TYR A 1 88 ? 11.369 13.089 -16.873 1.00 89.88 88 TYR A O 1
ATOM 718 N N . PRO A 1 89 ? 12.362 14.733 -18.023 1.00 89.50 89 PRO A N 1
ATOM 719 C CA . PRO A 1 89 ? 13.251 15.143 -16.930 1.00 89.50 89 PRO A CA 1
ATOM 720 C C . PRO A 1 89 ? 12.508 15.805 -15.755 1.00 89.50 89 PRO A C 1
ATOM 722 O O . PRO A 1 89 ? 12.509 17.023 -15.590 1.00 89.50 89 PRO A O 1
ATOM 725 N N . THR A 1 90 ? 11.847 15.000 -14.918 1.00 89.69 90 THR A N 1
ATOM 726 C CA . THR A 1 90 ? 11.173 15.443 -13.681 1.00 89.69 90 THR A CA 1
ATOM 727 C C . THR A 1 90 ? 11.334 14.413 -12.557 1.00 89.69 90 THR A C 1
ATOM 729 O O . THR A 1 90 ? 11.827 13.312 -12.792 1.00 89.69 90 THR A O 1
ATOM 732 N N . GLY A 1 91 ? 10.912 14.730 -11.330 1.00 89.50 91 GLY A N 1
ATOM 733 C CA . GLY A 1 91 ? 10.889 13.759 -10.227 1.00 89.50 91 GLY A CA 1
ATOM 734 C C . GLY A 1 91 ? 9.859 12.635 -10.424 1.00 89.50 91 GLY A C 1
ATOM 735 O O . GLY A 1 91 ? 8.819 12.823 -11.066 1.00 89.50 91 GLY A O 1
ATOM 736 N N . LYS A 1 92 ? 10.102 11.454 -9.837 1.00 94.25 92 LYS A N 1
ATOM 737 C CA . LYS A 1 92 ? 9.206 10.290 -9.987 1.00 94.25 92 LYS A CA 1
ATOM 738 C C . LYS A 1 92 ? 7.792 10.530 -9.464 1.00 94.25 92 LYS A C 1
ATOM 740 O O . LYS A 1 92 ? 6.841 10.027 -10.050 1.00 94.25 92 LYS A O 1
ATOM 745 N N . THR A 1 93 ? 7.599 11.399 -8.473 1.00 92.12 93 THR A N 1
ATOM 746 C CA . THR A 1 93 ? 6.247 11.729 -7.987 1.00 92.12 93 THR A CA 1
ATOM 747 C C . THR A 1 93 ? 5.344 12.344 -9.064 1.00 92.12 93 THR A C 1
ATOM 749 O O . THR A 1 93 ? 4.131 12.141 -9.030 1.00 92.12 93 THR A O 1
ATOM 752 N N . ARG A 1 94 ? 5.890 13.076 -10.049 1.00 93.44 94 ARG A N 1
ATOM 753 C CA . ARG A 1 94 ? 5.105 13.612 -11.176 1.00 93.44 94 ARG A CA 1
ATOM 754 C C . ARG A 1 94 ? 4.725 12.516 -12.170 1.00 93.44 94 ARG A C 1
ATOM 756 O O . ARG A 1 94 ? 3.566 12.470 -12.576 1.00 93.44 94 ARG A O 1
ATOM 763 N N . HIS A 1 95 ? 5.661 11.622 -12.487 1.00 96.50 95 HIS A N 1
ATOM 764 C CA . HIS A 1 95 ? 5.413 10.447 -13.324 1.00 96.50 95 HIS A CA 1
ATOM 765 C C . HIS A 1 95 ? 4.297 9.581 -12.729 1.00 96.50 95 HIS A C 1
ATOM 767 O O . HIS A 1 95 ? 3.310 9.300 -13.397 1.00 96.50 95 HIS A O 1
ATOM 773 N N . PHE A 1 96 ? 4.376 9.262 -11.436 1.00 96.56 96 PHE A N 1
ATOM 774 C CA . PHE A 1 96 ? 3.360 8.454 -10.759 1.00 96.56 96 PHE A CA 1
ATOM 775 C C . PHE A 1 96 ? 1.982 9.125 -10.725 1.00 96.56 96 PHE A C 1
ATOM 777 O O . PHE A 1 96 ? 0.979 8.464 -10.977 1.00 96.56 96 PHE A O 1
ATOM 784 N N . ARG A 1 97 ? 1.892 10.443 -10.492 1.00 92.25 97 ARG A N 1
ATOM 785 C CA . ARG A 1 97 ? 0.603 11.162 -10.583 1.00 92.25 97 ARG A CA 1
ATOM 786 C C . ARG A 1 97 ? -0.020 11.081 -11.979 1.00 92.25 97 ARG A C 1
ATOM 788 O O . ARG A 1 97 ? -1.239 10.990 -12.091 1.00 92.25 97 ARG A O 1
ATOM 795 N N . LYS A 1 98 ? 0.805 11.123 -13.026 1.00 95.44 98 LYS A N 1
ATOM 796 C CA . LYS A 1 98 ? 0.377 10.964 -14.419 1.00 95.44 98 LYS A CA 1
ATOM 797 C C . LYS A 1 98 ? -0.060 9.522 -14.706 1.00 95.44 98 LYS A C 1
ATOM 799 O O . LYS A 1 98 ? -1.165 9.342 -15.199 1.00 95.44 98 LYS A O 1
ATOM 804 N N . LEU A 1 99 ? 0.722 8.521 -14.286 1.00 97.81 99 LEU A N 1
ATOM 805 C CA . LEU A 1 99 ? 0.356 7.101 -14.379 1.00 97.81 99 LEU A CA 1
ATOM 806 C C . LEU A 1 99 ? -0.970 6.807 -13.675 1.00 97.81 99 LEU A C 1
ATOM 808 O O . LEU A 1 99 ? -1.845 6.188 -14.268 1.00 97.81 99 LEU A O 1
ATOM 812 N N . LYS A 1 100 ? -1.163 7.295 -12.444 1.00 92.12 100 LYS A N 1
ATOM 813 C CA . LYS A 1 100 ? -2.427 7.148 -11.705 1.00 92.12 100 LYS A CA 1
ATOM 814 C C . LYS A 1 100 ? -3.614 7.727 -12.472 1.00 92.12 100 LYS A C 1
ATOM 816 O O . LYS A 1 100 ? -4.676 7.123 -12.481 1.00 92.12 100 LYS A O 1
ATOM 821 N N . ARG A 1 101 ? -3.451 8.898 -13.094 1.00 92.00 101 ARG A N 1
ATOM 822 C CA . ARG A 1 101 ? -4.531 9.537 -13.856 1.00 92.00 101 ARG A CA 1
ATOM 823 C C . ARG A 1 101 ? -4.893 8.747 -15.111 1.00 92.00 101 ARG A C 1
ATOM 825 O O . ARG A 1 101 ? -6.068 8.602 -15.396 1.00 92.00 101 ARG A O 1
ATOM 832 N N . ASP A 1 102 ? -3.895 8.269 -15.841 1.00 95.62 102 ASP A N 1
ATOM 833 C CA . ASP A 1 102 ? -4.106 7.617 -17.135 1.00 95.62 102 ASP A CA 1
ATOM 834 C C . ASP A 1 102 ? -4.500 6.138 -17.007 1.00 95.62 102 ASP A C 1
ATOM 836 O O . ASP A 1 102 ? -5.154 5.593 -17.892 1.00 95.62 102 ASP A O 1
ATOM 840 N N . SER A 1 103 ? -4.091 5.483 -15.918 1.00 95.88 103 SER A N 1
ATOM 841 C CA . SER A 1 103 ? -4.465 4.094 -15.622 1.00 95.88 103 SER A CA 1
ATOM 842 C C . SER A 1 103 ? -5.685 3.956 -14.723 1.00 95.88 103 SER A C 1
ATOM 844 O O . SER A 1 103 ? -6.230 2.863 -14.626 1.00 95.88 103 SER A O 1
ATOM 846 N N . GLU A 1 104 ? -6.074 5.028 -14.027 1.00 91.50 104 GLU A N 1
ATOM 847 C CA . GLU A 1 104 ? -7.084 5.016 -12.959 1.00 91.50 104 GLU A CA 1
ATOM 848 C C . GLU A 1 104 ? -6.752 4.047 -11.801 1.00 91.50 104 GLU A C 1
ATOM 850 O O . GLU A 1 104 ? -7.591 3.756 -10.950 1.00 91.50 104 GLU A O 1
ATOM 855 N N . ILE A 1 105 ? -5.501 3.579 -11.715 1.00 89.00 105 ILE A N 1
ATOM 856 C CA . ILE A 1 105 ? -5.027 2.674 -10.664 1.00 89.00 105 ILE A CA 1
ATOM 857 C C . ILE A 1 105 ? -4.564 3.495 -9.457 1.00 89.00 105 ILE A C 1
ATOM 859 O O . ILE A 1 105 ? -3.784 4.442 -9.576 1.00 89.00 105 ILE A O 1
ATOM 863 N N . SER A 1 106 ? -5.026 3.130 -8.262 1.00 85.19 106 SER A N 1
ATOM 864 C CA . SER A 1 106 ? -4.599 3.757 -7.008 1.00 85.19 106 SER A CA 1
ATOM 865 C C . SER A 1 106 ? -3.130 3.463 -6.700 1.00 85.19 106 SER A C 1
ATOM 867 O O . SER A 1 106 ? -2.636 2.379 -6.983 1.00 85.19 106 SER A O 1
ATOM 869 N N . PHE A 1 107 ? -2.426 4.397 -6.048 1.00 87.06 107 PHE A N 1
ATOM 870 C CA . PHE A 1 107 ? -1.010 4.215 -5.692 1.00 87.06 107 PHE A CA 1
ATOM 871 C C . PHE A 1 107 ? -0.754 2.944 -4.876 1.00 87.06 107 PHE A C 1
ATOM 873 O O . PHE A 1 107 ? 0.221 2.251 -5.140 1.00 87.06 107 PHE A O 1
ATOM 880 N N . GLN A 1 108 ? -1.664 2.598 -3.960 1.00 84.38 108 GLN A N 1
ATOM 881 C CA . GLN A 1 108 ? -1.584 1.373 -3.158 1.00 84.38 108 GLN A CA 1
ATOM 882 C C . GLN A 1 108 ? -1.583 0.085 -3.987 1.00 84.38 108 GLN A C 1
ATOM 884 O O . GLN A 1 108 ? -1.153 -0.943 -3.474 1.00 84.38 108 GLN A O 1
ATOM 889 N N . ASP A 1 109 ? -2.062 0.136 -5.233 1.00 90.81 109 ASP A N 1
ATOM 890 C CA . ASP A 1 109 ? -2.125 -0.981 -6.178 1.00 90.81 109 ASP A CA 1
ATOM 891 C C . ASP A 1 109 ? -0.937 -0.999 -7.159 1.00 90.81 109 ASP A C 1
ATOM 893 O O . ASP A 1 109 ? -0.927 -1.789 -8.107 1.00 90.81 109 ASP A O 1
ATOM 897 N N . MET A 1 110 ? 0.065 -0.136 -6.948 1.00 96.56 110 MET A N 1
ATOM 898 C CA . MET A 1 110 ? 1.264 -0.043 -7.780 1.00 96.56 110 MET A CA 1
ATOM 899 C C . MET A 1 110 ? 2.489 -0.647 -7.084 1.00 96.56 110 MET A C 1
ATOM 901 O O . MET A 1 110 ? 2.739 -0.387 -5.904 1.00 96.56 110 MET A O 1
ATOM 905 N N . LEU A 1 111 ? 3.284 -1.395 -7.849 1.00 97.75 111 LEU A N 1
ATOM 906 C CA . LEU A 1 111 ? 4.601 -1.905 -7.466 1.00 97.75 111 LEU A CA 1
ATOM 907 C C . LEU A 1 111 ? 5.670 -1.212 -8.312 1.00 97.75 111 LEU A C 1
ATOM 909 O O . LEU A 1 111 ? 5.538 -1.160 -9.530 1.00 97.75 111 LEU A O 1
ATOM 913 N N . PHE A 1 112 ? 6.716 -0.680 -7.690 1.00 98.25 112 PHE A N 1
ATOM 914 C CA . PHE A 1 112 ? 7.749 0.101 -8.365 1.00 98.25 112 PHE A CA 1
ATOM 915 C C . PHE A 1 112 ? 9.147 -0.445 -8.102 1.00 98.25 112 PHE A C 1
ATOM 917 O O . PHE A 1 112 ? 9.514 -0.628 -6.947 1.00 98.25 112 PHE A O 1
ATOM 924 N N . PHE A 1 113 ? 9.928 -0.635 -9.162 1.00 97.81 113 PHE A N 1
ATOM 925 C CA . PHE A 1 113 ? 11.336 -1.019 -9.105 1.00 97.81 113 PHE A CA 1
ATOM 926 C C . PHE A 1 113 ? 12.219 0.149 -9.567 1.00 97.81 113 PHE A C 1
ATOM 928 O O . PHE A 1 113 ? 12.050 0.645 -10.686 1.00 97.81 113 PHE A O 1
ATOM 935 N N . ASP A 1 114 ? 13.141 0.593 -8.710 1.00 96.56 114 ASP A N 1
ATOM 936 C CA . ASP A 1 114 ? 14.075 1.698 -8.982 1.00 96.56 114 ASP A CA 1
ATOM 937 C C . ASP A 1 114 ? 15.380 1.506 -8.194 1.00 96.56 114 ASP A C 1
ATOM 939 O O . ASP A 1 114 ? 15.365 1.014 -7.064 1.00 96.56 114 ASP A O 1
ATOM 943 N N . ASP A 1 115 ? 16.503 1.906 -8.779 1.00 93.00 115 ASP A N 1
ATOM 944 C CA . ASP A 1 115 ? 17.841 1.834 -8.180 1.00 93.00 115 ASP A CA 1
ATOM 945 C C . ASP A 1 115 ? 18.167 3.047 -7.292 1.00 93.00 115 ASP A C 1
ATOM 947 O O . ASP A 1 115 ? 19.084 3.022 -6.472 1.00 93.00 115 ASP A O 1
ATOM 951 N N . LEU A 1 116 ? 17.415 4.146 -7.409 1.00 91.19 116 LEU A N 1
ATOM 952 C CA . LEU A 1 116 ? 17.713 5.382 -6.696 1.00 91.19 116 LEU A CA 1
ATOM 953 C C . LEU A 1 116 ? 16.886 5.501 -5.417 1.00 91.19 116 LEU A C 1
ATOM 955 O O . LEU A 1 116 ? 15.693 5.810 -5.433 1.00 91.19 116 LEU A O 1
ATOM 959 N N . GLY A 1 117 ? 17.550 5.395 -4.265 1.00 88.12 117 GLY A N 1
ATOM 960 C CA . GLY A 1 117 ? 16.897 5.467 -2.950 1.00 88.12 117 GLY A CA 1
ATOM 961 C C . GLY A 1 117 ? 16.024 6.714 -2.709 1.00 88.12 117 GLY A C 1
ATOM 962 O O . GLY A 1 117 ? 15.021 6.639 -1.998 1.00 88.12 117 GLY A O 1
ATOM 963 N N . PHE A 1 118 ? 16.334 7.862 -3.327 1.00 88.75 118 PHE A N 1
ATOM 964 C CA . PHE A 1 118 ? 15.472 9.048 -3.226 1.00 88.75 118 PHE A CA 1
ATOM 965 C C . PHE A 1 118 ? 14.162 8.901 -4.016 1.00 88.75 118 PHE A C 1
ATOM 967 O O . PHE A 1 118 ? 13.128 9.373 -3.549 1.00 88.75 118 PHE A O 1
ATOM 974 N N . ASN A 1 119 ? 14.173 8.212 -5.164 1.00 93.06 119 ASN A N 1
ATOM 975 C CA . ASN A 1 119 ? 12.956 7.892 -5.909 1.00 93.06 119 ASN A CA 1
ATOM 976 C C . ASN A 1 119 ? 12.073 6.956 -5.085 1.00 93.06 119 ASN A C 1
ATOM 978 O O . ASN A 1 119 ? 10.882 7.226 -4.934 1.00 93.06 119 ASN A O 1
ATOM 982 N N . ILE A 1 120 ? 12.672 5.907 -4.508 1.00 92.12 120 ILE A N 1
ATOM 983 C CA . ILE A 1 120 ? 11.998 4.961 -3.611 1.00 92.12 120 ILE A CA 1
ATOM 984 C C . ILE A 1 120 ? 11.305 5.713 -2.473 1.00 92.12 120 ILE A C 1
ATOM 986 O O . ILE A 1 120 ? 10.098 5.567 -2.289 1.00 92.12 120 ILE A O 1
ATOM 990 N N . ARG A 1 121 ? 12.028 6.573 -1.746 1.00 85.06 121 ARG A N 1
ATOM 991 C CA . ARG A 1 121 ? 11.470 7.379 -0.648 1.00 85.06 121 ARG A CA 1
ATOM 992 C C . ARG A 1 121 ? 10.303 8.263 -1.098 1.00 85.06 121 ARG A C 1
ATOM 994 O O . ARG A 1 121 ? 9.241 8.248 -0.474 1.00 85.06 121 ARG A O 1
ATOM 1001 N N . ASP A 1 122 ? 10.493 9.039 -2.160 1.00 85.75 122 ASP A N 1
ATOM 1002 C CA . ASP A 1 122 ? 9.513 10.037 -2.584 1.00 85.75 122 ASP A CA 1
ATOM 1003 C C . ASP A 1 122 ? 8.236 9.375 -3.133 1.00 85.75 122 ASP A C 1
ATOM 1005 O O . ASP A 1 122 ? 7.125 9.827 -2.839 1.00 85.75 122 ASP A O 1
ATOM 1009 N N . VAL A 1 123 ? 8.375 8.278 -3.882 1.00 91.75 123 VAL A N 1
ATOM 1010 C CA . VAL A 1 123 ? 7.254 7.516 -4.457 1.00 91.75 123 VAL A CA 1
ATOM 1011 C C . VAL A 1 123 ? 6.539 6.676 -3.398 1.00 91.75 123 VAL A C 1
ATOM 1013 O O . VAL A 1 123 ? 5.308 6.654 -3.384 1.00 91.75 123 VAL A O 1
ATOM 1016 N N . SER A 1 124 ? 7.268 6.090 -2.442 1.00 85.38 124 SER A N 1
ATOM 1017 C CA . SER A 1 124 ? 6.663 5.366 -1.310 1.00 85.38 124 SER A CA 1
ATOM 1018 C C . SER A 1 124 ? 5.759 6.277 -0.480 1.00 85.38 124 SER A C 1
ATOM 1020 O O . SER A 1 124 ? 4.714 5.854 0.011 1.00 85.38 124 SER A O 1
ATOM 1022 N N . SER A 1 125 ? 6.100 7.568 -0.380 1.00 78.25 125 SER A N 1
ATOM 1023 C CA . SER A 1 125 ? 5.265 8.560 0.306 1.00 78.25 125 SER A CA 1
ATOM 1024 C C . SER A 1 125 ? 3.881 8.749 -0.341 1.00 78.25 125 SER A C 1
ATOM 1026 O O . SER A 1 125 ? 2.969 9.243 0.316 1.00 78.25 125 SER A O 1
ATOM 1028 N N . LEU A 1 126 ? 3.699 8.348 -1.605 1.00 80.44 126 LEU A N 1
ATOM 1029 C CA . LEU A 1 126 ? 2.406 8.371 -2.297 1.00 80.44 126 LEU A CA 1
ATOM 1030 C C . LEU A 1 126 ? 1.543 7.130 -1.999 1.00 80.44 126 LEU A C 1
ATOM 1032 O O . LEU A 1 126 ? 0.375 7.114 -2.380 1.00 80.44 126 LEU A O 1
ATOM 1036 N N . GLY A 1 127 ? 2.095 6.106 -1.338 1.00 81.50 127 GLY A N 1
ATOM 1037 C CA . GLY A 1 127 ? 1.434 4.823 -1.066 1.00 81.50 127 GLY A CA 1
ATOM 1038 C C . GLY A 1 127 ? 1.801 3.695 -2.037 1.00 81.50 127 GLY A C 1
ATOM 1039 O O . GLY A 1 127 ? 1.244 2.609 -1.931 1.00 81.50 127 GLY A O 1
ATOM 1040 N N . VAL A 1 128 ? 2.724 3.933 -2.973 1.00 90.50 128 VAL A N 1
ATOM 1041 C CA . VAL A 1 128 ? 3.247 2.911 -3.897 1.00 90.50 128 VAL A CA 1
ATOM 1042 C C . VAL A 1 128 ? 4.205 1.984 -3.157 1.00 90.50 128 VAL A C 1
ATOM 1044 O O . VAL A 1 128 ? 5.079 2.456 -2.429 1.00 90.50 128 VAL A O 1
ATOM 1047 N N . HIS A 1 129 ? 4.099 0.673 -3.374 1.00 93.44 129 HIS A N 1
ATOM 1048 C CA . HIS A 1 129 ? 5.092 -0.256 -2.844 1.00 93.44 129 HIS A CA 1
ATOM 1049 C C . HIS A 1 129 ? 6.352 -0.196 -3.705 1.00 93.44 129 HIS A C 1
ATOM 1051 O O . HIS A 1 129 ? 6.303 -0.485 -4.899 1.00 93.44 129 HIS A O 1
ATOM 1057 N N . CYS A 1 130 ? 7.476 0.179 -3.109 1.00 95.31 130 CYS A N 1
ATOM 1058 C CA . CYS A 1 130 ? 8.723 0.363 -3.835 1.00 95.31 130 CYS A CA 1
ATOM 1059 C C . CYS A 1 130 ? 9.739 -0.709 -3.435 1.00 95.31 130 CYS A C 1
ATOM 1061 O O . CYS A 1 130 ? 9.896 -1.013 -2.254 1.00 95.31 130 CYS A O 1
ATOM 1063 N N . VAL A 1 131 ? 10.438 -1.250 -4.425 1.00 96.31 131 VAL A N 1
ATOM 1064 C CA . VAL A 1 131 ? 11.494 -2.249 -4.293 1.00 96.31 131 VAL A CA 1
ATOM 1065 C C . VAL A 1 131 ? 12.773 -1.628 -4.830 1.00 96.31 131 VAL A C 1
ATOM 1067 O O . VAL A 1 131 ? 12.813 -1.147 -5.963 1.00 96.31 131 VAL A O 1
ATOM 1070 N N . HIS A 1 132 ? 13.803 -1.608 -3.990 1.00 95.94 132 HIS A N 1
ATOM 1071 C CA . HIS A 1 132 ? 15.125 -1.150 -4.391 1.00 95.94 132 HIS A CA 1
ATOM 1072 C C . HIS A 1 132 ? 15.770 -2.185 -5.314 1.00 95.94 132 HIS A C 1
ATOM 1074 O O . HIS A 1 132 ? 15.762 -3.375 -4.996 1.00 95.94 132 HIS A O 1
ATOM 1080 N N . VAL A 1 133 ? 16.336 -1.721 -6.422 1.00 94.25 133 VAL A N 1
ATOM 1081 C CA . VAL A 1 133 ? 17.073 -2.542 -7.389 1.00 94.25 133 VAL A CA 1
ATOM 1082 C C . VAL A 1 133 ? 18.565 -2.288 -7.207 1.00 94.25 133 VAL A C 1
ATOM 1084 O O . VAL A 1 133 ? 18.977 -1.143 -7.039 1.00 94.25 133 VAL A O 1
ATOM 1087 N N . ASP A 1 134 ? 19.368 -3.341 -7.170 1.00 90.75 134 ASP A N 1
ATOM 1088 C CA . ASP A 1 134 ? 20.825 -3.233 -7.112 1.00 90.75 134 ASP A CA 1
ATOM 1089 C C . ASP A 1 134 ? 21.439 -3.184 -8.525 1.00 90.75 134 ASP A C 1
ATOM 1091 O O . ASP A 1 134 ? 20.759 -2.924 -9.521 1.00 90.75 134 ASP A O 1
ATOM 1095 N N . GLU A 1 135 ? 22.755 -3.365 -8.611 1.00 86.00 135 GLU A N 1
ATOM 1096 C CA . GLU A 1 135 ? 23.491 -3.300 -9.873 1.00 86.00 135 GLU A CA 1
ATOM 1097 C C . GLU A 1 135 ? 23.188 -4.456 -10.840 1.00 86.00 135 GLU A C 1
ATOM 1099 O O . GLU A 1 135 ? 23.464 -4.312 -12.032 1.00 86.00 135 GLU A O 1
ATOM 1104 N N . ASP A 1 136 ? 22.571 -5.545 -10.367 1.00 86.12 136 ASP A N 1
ATOM 1105 C CA . ASP A 1 136 ? 22.215 -6.717 -11.177 1.00 86.12 136 ASP A CA 1
ATOM 1106 C C . ASP A 1 136 ? 20.862 -6.557 -11.898 1.00 86.12 136 ASP A C 1
ATOM 1108 O O . ASP A 1 136 ? 20.491 -7.365 -12.757 1.00 86.12 136 ASP A O 1
ATOM 1112 N N . GLY A 1 137 ? 20.138 -5.473 -11.606 1.00 89.81 137 GLY A N 1
ATOM 1113 C CA . GLY A 1 137 ? 18.858 -5.167 -12.226 1.00 89.81 137 GLY A CA 1
ATOM 1114 C C . GLY A 1 137 ? 17.704 -6.004 -11.671 1.00 89.81 137 GLY A C 1
ATOM 1115 O O . GLY A 1 137 ? 17.773 -6.588 -10.594 1.00 89.81 137 GLY A O 1
ATOM 1116 N N . VAL A 1 138 ? 16.579 -6.027 -12.392 1.00 94.50 138 VAL A N 1
ATOM 1117 C CA . VAL A 1 138 ? 15.422 -6.837 -11.986 1.00 94.50 138 VAL A CA 1
ATOM 1118 C C . VAL A 1 138 ? 15.490 -8.209 -12.642 1.00 94.50 138 VAL A C 1
ATOM 1120 O O . VAL A 1 138 ? 15.289 -8.332 -13.851 1.00 94.50 138 VAL A O 1
ATOM 1123 N N . ASP A 1 139 ? 15.701 -9.233 -11.823 1.00 95.69 139 ASP A N 1
ATOM 1124 C CA . ASP A 1 139 ? 15.577 -10.642 -12.189 1.00 95.69 139 ASP A CA 1
ATOM 1125 C C . ASP A 1 139 ? 14.250 -11.251 -11.676 1.00 95.69 139 ASP A C 1
ATOM 1127 O O . ASP A 1 139 ? 13.419 -10.589 -11.035 1.00 95.69 139 ASP A O 1
ATOM 1131 N N . LEU A 1 140 ? 14.000 -12.531 -11.974 1.00 96.00 140 LEU A N 1
ATOM 1132 C CA . LEU A 1 140 ? 12.795 -13.228 -11.515 1.00 96.00 140 LEU A CA 1
ATOM 1133 C C . LEU A 1 140 ? 12.742 -13.393 -9.988 1.00 96.00 140 LEU A C 1
ATOM 1135 O O . LEU A 1 140 ? 11.643 -13.503 -9.433 1.00 96.00 140 LEU A O 1
ATOM 1139 N N . ALA A 1 141 ? 13.889 -13.423 -9.303 1.00 95.38 141 ALA A N 1
ATOM 1140 C CA . ALA A 1 141 ? 13.958 -13.563 -7.852 1.00 95.38 141 ALA A CA 1
ATOM 1141 C C . ALA A 1 141 ? 13.552 -12.262 -7.144 1.00 95.38 141 ALA A C 1
ATOM 1143 O O . ALA A 1 141 ? 12.724 -12.299 -6.229 1.00 95.38 141 ALA A O 1
ATOM 1144 N N . LEU A 1 142 ? 14.052 -11.116 -7.607 1.00 96.50 142 LEU A N 1
ATOM 1145 C CA . LEU A 1 142 ? 13.689 -9.785 -7.135 1.00 96.50 142 LEU A CA 1
ATOM 1146 C C . LEU A 1 142 ? 12.237 -9.454 -7.479 1.00 96.50 142 LEU A C 1
ATOM 1148 O O . LEU A 1 142 ? 11.508 -8.926 -6.638 1.00 96.50 142 LEU A O 1
ATOM 1152 N N . LEU A 1 143 ? 11.770 -9.831 -8.676 1.00 97.25 143 LEU A N 1
ATOM 1153 C CA . LEU A 1 143 ? 10.350 -9.731 -9.011 1.00 97.25 143 LEU A CA 1
ATOM 1154 C C . LEU A 1 143 ? 9.504 -10.524 -8.005 1.00 97.25 143 LEU A C 1
ATOM 1156 O O . LEU A 1 143 ? 8.523 -10.001 -7.476 1.00 97.25 143 LEU A O 1
ATOM 1160 N N . ARG A 1 144 ? 9.880 -11.776 -7.717 1.00 96.00 144 ARG A N 1
ATOM 1161 C CA . ARG A 1 144 ? 9.156 -12.627 -6.766 1.00 96.00 144 ARG A CA 1
ATOM 1162 C C . ARG A 1 144 ? 9.113 -12.016 -5.370 1.00 96.00 144 ARG A C 1
ATOM 1164 O O . ARG A 1 144 ? 8.035 -11.913 -4.790 1.00 96.00 144 ARG A O 1
ATOM 1171 N N . SER A 1 145 ? 10.264 -11.624 -4.834 1.00 94.50 145 SER A N 1
ATOM 1172 C CA . SER A 1 145 ? 10.355 -11.068 -3.483 1.00 94.50 145 SER A CA 1
ATOM 1173 C C . SER A 1 145 ? 9.611 -9.733 -3.381 1.00 94.50 145 SER A C 1
ATOM 1175 O O . SER A 1 145 ? 8.901 -9.501 -2.401 1.00 94.50 145 SER A O 1
ATOM 1177 N N . GLY A 1 146 ? 9.673 -8.903 -4.427 1.00 95.44 146 GLY A N 1
ATOM 1178 C CA . GLY A 1 146 ? 8.897 -7.674 -4.558 1.00 95.44 146 GLY A CA 1
ATOM 1179 C C . GLY A 1 146 ? 7.388 -7.921 -4.551 1.00 95.44 146 GLY A C 1
ATOM 1180 O O . GLY A 1 146 ? 6.656 -7.242 -3.834 1.00 95.44 146 GLY A O 1
ATOM 1181 N N . LEU A 1 147 ? 6.914 -8.940 -5.274 1.00 95.19 147 LEU A N 1
ATOM 1182 C CA . LEU A 1 147 ? 5.508 -9.356 -5.271 1.00 95.19 147 LEU A CA 1
ATOM 1183 C C . LEU A 1 147 ? 5.062 -9.919 -3.913 1.00 95.19 147 LEU A C 1
ATOM 1185 O O . LEU A 1 147 ? 3.975 -9.597 -3.438 1.00 95.19 147 LEU A O 1
ATOM 1189 N N . GLU A 1 148 ? 5.890 -10.736 -3.263 1.00 90.50 148 GLU A N 1
ATOM 1190 C CA . GLU A 1 148 ? 5.613 -11.289 -1.931 1.00 90.50 148 GLU A CA 1
ATOM 1191 C C . GLU A 1 148 ? 5.613 -10.199 -0.844 1.00 90.50 148 GLU A C 1
ATOM 1193 O O . GLU A 1 148 ? 4.841 -10.268 0.115 1.00 90.50 148 GLU A O 1
ATOM 1198 N N . SER A 1 149 ? 6.469 -9.184 -0.978 1.00 88.56 149 SER A N 1
ATOM 1199 C CA . SER A 1 149 ? 6.492 -7.999 -0.117 1.00 88.56 149 SER A CA 1
ATOM 1200 C C . SER A 1 149 ? 5.266 -7.112 -0.356 1.00 88.56 149 SER A C 1
ATOM 1202 O O . SER A 1 149 ? 4.577 -6.753 0.600 1.00 88.56 149 SER A O 1
ATOM 1204 N N . PHE A 1 150 ? 4.908 -6.860 -1.620 1.00 90.00 150 PHE A N 1
ATOM 1205 C CA . PHE A 1 150 ? 3.683 -6.155 -2.002 1.00 90.00 150 PHE A CA 1
ATOM 1206 C C . PHE A 1 150 ? 2.443 -6.836 -1.416 1.00 90.00 150 PHE A C 1
ATOM 1208 O O . PHE A 1 150 ? 1.600 -6.194 -0.794 1.00 90.00 150 PHE A O 1
ATOM 1215 N N . ALA A 1 151 ? 2.364 -8.162 -1.551 1.00 84.56 151 ALA A N 1
ATOM 1216 C CA . ALA A 1 151 ? 1.266 -8.962 -1.030 1.00 84.56 151 ALA A CA 1
ATOM 1217 C C . ALA A 1 151 ? 1.192 -8.970 0.503 1.00 84.56 151 ALA A C 1
ATOM 1219 O O . ALA A 1 151 ? 0.186 -9.408 1.042 1.00 84.56 151 ALA A O 1
ATOM 1220 N N . ARG A 1 152 ? 2.223 -8.528 1.229 1.00 76.38 152 ARG A N 1
ATOM 1221 C CA . ARG A 1 152 ? 2.201 -8.379 2.697 1.00 76.38 152 ARG A CA 1
ATOM 1222 C C . ARG A 1 152 ? 2.037 -6.929 3.149 1.00 76.38 152 ARG A C 1
ATOM 1224 O O . ARG A 1 152 ? 1.716 -6.700 4.314 1.00 76.38 152 ARG A O 1
ATOM 1231 N N . ALA A 1 153 ? 2.251 -5.970 2.255 1.00 72.69 153 ALA A N 1
ATOM 1232 C CA . ALA A 1 153 ? 2.149 -4.549 2.537 1.00 72.69 153 ALA A CA 1
ATOM 1233 C C . ALA A 1 153 ? 0.694 -4.058 2.558 1.00 72.69 153 ALA A C 1
ATOM 1235 O O . ALA A 1 153 ? -0.218 -4.711 2.045 1.00 72.69 153 ALA A O 1
ATOM 1236 N N . ASN A 1 154 ? 0.515 -2.865 3.123 1.00 69.44 154 ASN A N 1
ATOM 1237 C CA . ASN A 1 154 ? -0.741 -2.123 3.167 1.00 69.44 154 ASN A CA 1
ATOM 1238 C C . ASN A 1 154 ? -1.881 -2.845 3.921 1.00 69.44 154 ASN A C 1
ATOM 1240 O O . ASN A 1 154 ? -2.987 -3.005 3.400 1.00 69.44 154 ASN A O 1
ATOM 1244 N N . ARG A 1 155 ? -1.568 -3.386 5.110 1.00 83.62 155 ARG A N 1
ATOM 1245 C CA . ARG A 1 155 ? -2.459 -4.238 5.910 1.00 83.62 155 ARG A CA 1
ATOM 1246 C C . ARG A 1 155 ? -2.295 -3.962 7.410 1.00 83.62 155 ARG A C 1
ATOM 1248 O O . ARG A 1 155 ? -1.194 -4.112 7.942 1.00 83.62 155 ARG A O 1
ATOM 1255 N N . THR A 1 156 ? -3.394 -3.629 8.094 1.00 90.12 156 THR A N 1
ATOM 1256 C CA . THR A 1 156 ? -3.407 -3.309 9.539 1.00 90.12 156 THR A CA 1
ATOM 1257 C C . THR A 1 156 ? -3.973 -4.450 10.402 1.00 90.12 156 THR A C 1
ATOM 1259 O O . THR A 1 156 ? -3.267 -4.988 11.253 1.00 90.12 156 THR A O 1
ATOM 1262 N N . LEU A 1 157 ? -5.236 -4.845 10.197 1.00 93.19 157 LEU A N 1
ATOM 1263 C CA . LEU A 1 157 ? -5.917 -5.866 11.022 1.00 93.19 157 LEU A CA 1
ATOM 1264 C C . LEU A 1 157 ? -6.048 -7.234 10.343 1.00 93.19 157 LEU A C 1
ATOM 1266 O O . LEU A 1 157 ? -6.206 -8.267 10.992 1.00 93.19 157 LEU A O 1
ATOM 1270 N N . TRP A 1 158 ? -5.989 -7.261 9.022 1.00 91.25 158 TRP A N 1
ATOM 1271 C CA . TRP A 1 158 ? -6.066 -8.486 8.248 1.00 91.25 158 TRP A CA 1
ATOM 1272 C C . TRP A 1 158 ? -5.269 -8.343 6.963 1.00 91.25 158 TRP A C 1
ATOM 1274 O O . TRP A 1 158 ? -4.997 -7.220 6.530 1.00 91.25 158 TRP A O 1
ATOM 1284 N N . PRO A 1 159 ? -4.904 -9.474 6.344 1.00 84.25 159 PRO A N 1
ATOM 1285 C CA . PRO A 1 159 ? -4.167 -9.440 5.111 1.00 84.25 159 PRO A CA 1
ATOM 1286 C C . PRO A 1 159 ? -4.997 -8.918 3.923 1.00 84.25 159 PRO A C 1
ATOM 1288 O O . PRO A 1 159 ? -4.514 -8.168 3.124 1.00 84.25 159 PRO A O 1
ATOM 1291 N N . PHE A 1 160 ? -6.259 -9.201 3.715 1.00 81.75 160 PHE A N 1
ATOM 1292 C CA . PHE A 1 160 ? -6.900 -8.881 2.414 1.00 81.75 160 PHE A CA 1
ATOM 1293 C C . PHE A 1 160 ? -7.487 -7.447 2.320 1.00 81.75 160 PHE A C 1
ATOM 1295 O O . PHE A 1 160 ? -7.759 -6.816 3.340 1.00 81.75 160 PHE A O 1
ATOM 1302 N N . ASP A 1 161 ? -7.708 -6.924 1.106 1.00 83.62 161 ASP A N 1
ATOM 1303 C CA . ASP A 1 161 ? -8.408 -5.641 0.905 1.00 83.62 161 ASP A CA 1
ATOM 1304 C C . ASP A 1 161 ? -9.926 -5.880 0.829 1.00 83.62 161 ASP A C 1
ATOM 1306 O O . ASP A 1 161 ? -10.383 -6.804 0.164 1.00 83.62 161 ASP A O 1
ATOM 1310 N N . CYS A 1 162 ? -10.727 -5.059 1.512 1.00 85.69 162 CYS A N 1
ATOM 1311 C CA . CYS A 1 162 ? -12.188 -5.153 1.422 1.00 85.69 162 CYS A CA 1
ATOM 1312 C C . CYS A 1 162 ? -12.704 -4.813 0.016 1.00 85.69 162 CYS A C 1
ATOM 1314 O O . CYS A 1 162 ? -13.773 -5.289 -0.368 1.00 85.69 162 CYS A O 1
ATOM 1316 N N . ASP A 1 163 ? -11.951 -4.017 -0.744 1.00 83.19 163 ASP A N 1
ATOM 1317 C CA . ASP A 1 163 ? -12.320 -3.592 -2.093 1.00 83.19 163 ASP A CA 1
ATOM 1318 C C . ASP A 1 163 ? -12.178 -4.712 -3.134 1.00 83.19 163 ASP A C 1
ATOM 1320 O O . ASP A 1 163 ? -12.701 -4.583 -4.237 1.00 83.19 163 ASP A O 1
ATOM 1324 N N . ASP A 1 164 ? -11.568 -5.845 -2.779 1.00 79.81 164 ASP A N 1
ATOM 1325 C CA . ASP A 1 164 ? -11.494 -7.026 -3.648 1.00 79.81 164 ASP A CA 1
ATOM 1326 C C . ASP A 1 164 ? -12.808 -7.844 -3.655 1.00 79.81 164 ASP A C 1
ATOM 1328 O O . ASP A 1 164 ? -12.980 -8.737 -4.481 1.00 79.81 164 ASP A O 1
ATOM 1332 N N . TYR A 1 165 ? -13.765 -7.531 -2.771 1.00 82.62 165 TYR A N 1
ATOM 1333 C CA . TYR A 1 165 ? -14.948 -8.364 -2.494 1.00 82.62 165 TYR A CA 1
ATOM 1334 C C . TYR A 1 165 ? -16.285 -7.710 -2.891 1.00 82.62 165 TYR A C 1
ATOM 1336 O O . TYR A 1 165 ? -17.326 -8.002 -2.289 1.00 82.62 165 TYR A O 1
ATOM 1344 N N . TYR A 1 166 ? -16.293 -6.837 -3.904 1.00 64.50 166 TYR A N 1
ATOM 1345 C CA . TYR A 1 166 ? -17.500 -6.148 -4.386 1.00 64.50 166 TYR A CA 1
ATOM 1346 C C . TYR A 1 166 ? -18.661 -7.111 -4.674 1.00 64.50 166 TYR A C 1
ATOM 1348 O O . TYR A 1 166 ? -18.571 -7.976 -5.534 1.00 64.50 166 TYR A O 1
ATOM 1356 N N . GLY A 1 167 ? -19.780 -6.951 -3.960 1.00 59.62 167 GLY A N 1
ATOM 1357 C CA . GLY A 1 167 ? -20.991 -7.756 -4.172 1.00 59.62 167 GLY A CA 1
ATOM 1358 C C . GLY A 1 167 ? -20.917 -9.210 -3.679 1.00 59.62 167 GLY A C 1
ATOM 1359 O O . GLY A 1 167 ? -21.953 -9.869 -3.628 1.00 59.62 167 GLY A O 1
ATOM 1360 N N . SER A 1 168 ? -19.743 -9.688 -3.257 1.00 62.94 168 SER A N 1
ATOM 1361 C CA . SER A 1 168 ? -19.540 -11.074 -2.833 1.00 62.94 168 SER A CA 1
ATOM 1362 C C . SER A 1 168 ? -20.068 -11.331 -1.417 1.00 62.94 168 SER A C 1
ATOM 1364 O O . SER A 1 168 ? -19.913 -10.543 -0.472 1.00 62.94 168 SER A O 1
ATOM 1366 N N . ALA A 1 169 ? -20.745 -12.462 -1.249 1.00 71.94 169 ALA A N 1
ATOM 1367 C CA . ALA A 1 169 ? -21.317 -12.854 0.024 1.00 71.94 169 ALA A CA 1
ATOM 1368 C C . ALA A 1 169 ? -20.227 -13.440 0.930 1.00 71.94 169 ALA A C 1
ATOM 1370 O O . ALA A 1 169 ? -20.158 -14.650 1.066 1.00 71.94 169 ALA A O 1
ATOM 1371 N N . LEU A 1 170 ? -19.421 -12.611 1.613 1.00 89.19 170 LEU A N 1
ATOM 1372 C CA . LEU A 1 170 ? -18.604 -13.124 2.728 1.00 89.19 170 LEU A CA 1
ATOM 1373 C C . LEU A 1 170 ? -19.510 -13.910 3.686 1.00 89.19 170 LEU A C 1
ATOM 1375 O O . LEU A 1 170 ? -20.556 -13.387 4.090 1.00 89.19 170 LEU A O 1
ATOM 1379 N N . TYR A 1 171 ? -19.150 -15.137 4.041 1.00 90.25 171 TYR A N 1
ATOM 1380 C CA . TYR A 1 171 ? -19.967 -15.974 4.916 1.00 90.25 171 TYR A CA 1
ATOM 1381 C C . TYR A 1 171 ? -19.120 -16.667 5.974 1.00 90.25 171 TYR A C 1
ATOM 1383 O O . TYR A 1 171 ? -17.915 -16.846 5.821 1.00 90.25 171 TYR A O 1
ATOM 1391 N N . LYS A 1 172 ? -19.767 -17.043 7.079 1.00 92.94 172 LYS A N 1
ATOM 1392 C CA . LYS A 1 172 ? -19.138 -17.803 8.156 1.00 92.94 172 LYS A CA 1
ATOM 1393 C C . LYS A 1 172 ? -19.587 -19.253 8.078 1.00 92.94 172 LYS A C 1
ATOM 1395 O O . LYS A 1 172 ? -20.786 -19.519 8.038 1.00 92.94 172 LYS A O 1
ATOM 1400 N N . LYS A 1 173 ? -18.632 -20.175 8.071 1.00 92.25 173 LYS A N 1
ATOM 1401 C CA . LYS A 1 173 ? -18.856 -21.620 8.086 1.00 92.25 173 LYS A CA 1
ATOM 1402 C C . LYS A 1 173 ? -17.849 -22.248 9.041 1.00 92.25 173 LYS A C 1
ATOM 1404 O O . LYS A 1 173 ? -16.674 -21.913 8.993 1.00 92.25 173 LYS A O 1
ATOM 1409 N N . ASP A 1 174 ? -18.323 -23.094 9.953 1.00 91.12 174 ASP A N 1
ATOM 1410 C CA . ASP A 1 174 ? -17.478 -23.789 10.939 1.00 91.12 174 ASP A CA 1
ATOM 1411 C C . ASP A 1 174 ? -16.570 -22.842 11.756 1.00 91.12 174 ASP A C 1
ATOM 1413 O O . ASP A 1 174 ? -15.434 -23.154 12.095 1.00 91.12 174 ASP A O 1
ATOM 1417 N N . GLY A 1 175 ? -17.072 -21.637 12.058 1.00 87.44 175 GLY A N 1
ATOM 1418 C CA . GLY A 1 175 ? -16.330 -20.603 12.790 1.00 87.44 175 GLY A CA 1
ATOM 1419 C C . GLY A 1 175 ? -15.348 -19.786 11.943 1.00 87.44 175 GLY A C 1
ATOM 1420 O O . GLY A 1 175 ? -14.898 -18.738 12.404 1.00 87.44 175 GLY A O 1
ATOM 1421 N N . LEU A 1 176 ? -15.083 -20.202 10.705 1.00 91.62 176 LEU A N 1
ATOM 1422 C CA . LEU A 1 176 ? -14.165 -19.565 9.766 1.00 91.62 176 LEU A CA 1
ATOM 1423 C C . LEU A 1 176 ? -14.921 -18.686 8.768 1.00 91.62 176 LEU A C 1
ATOM 1425 O O . LEU A 1 176 ? -16.097 -18.913 8.481 1.00 91.62 176 LEU A O 1
ATOM 1429 N N . ILE A 1 177 ? -14.254 -17.654 8.258 1.00 93.00 177 ILE A N 1
ATOM 1430 C CA . ILE A 1 177 ? -14.822 -16.727 7.275 1.00 93.00 177 ILE A CA 1
ATOM 1431 C C . ILE A 1 177 ? -14.320 -17.119 5.894 1.00 93.00 177 ILE A C 1
ATOM 1433 O O . ILE A 1 177 ? -13.135 -17.396 5.728 1.00 93.00 177 ILE A O 1
ATOM 1437 N N . HIS A 1 178 ? -15.223 -17.129 4.921 1.00 90.81 178 HIS A N 1
ATOM 1438 C CA . HIS A 1 178 ? -14.945 -17.495 3.540 1.00 90.81 178 HIS A CA 1
ATOM 1439 C C . HIS A 1 178 ? -15.492 -16.444 2.571 1.00 90.81 178 HIS A C 1
ATOM 1441 O O . HIS A 1 178 ? -16.491 -15.779 2.872 1.00 90.81 178 HIS A O 1
ATOM 1447 N N . ASP A 1 179 ? -14.843 -16.307 1.415 1.00 87.00 179 ASP A N 1
ATOM 1448 C CA . ASP A 1 179 ? -15.396 -15.591 0.265 1.00 87.00 179 ASP A CA 1
ATOM 1449 C C . ASP A 1 179 ? -16.303 -16.506 -0.567 1.00 87.00 179 ASP A C 1
ATOM 1451 O O . ASP A 1 179 ? -16.493 -17.685 -0.266 1.00 87.00 179 ASP A O 1
ATOM 1455 N N . GLU A 1 180 ? -16.869 -15.957 -1.637 1.00 83.06 180 GLU A N 1
ATOM 1456 C CA . GLU A 1 180 ? -17.748 -16.677 -2.561 1.00 83.06 180 GLU A CA 1
ATOM 1457 C C . GLU A 1 180 ? -17.084 -17.855 -3.287 1.00 83.06 180 GLU A C 1
ATOM 1459 O O . GLU A 1 180 ? -17.780 -18.776 -3.712 1.00 83.06 180 GLU A O 1
ATOM 1464 N N . SER A 1 181 ? -15.752 -17.860 -3.403 1.00 82.31 181 SER A N 1
ATOM 1465 C CA . SER A 1 181 ? -14.993 -18.973 -3.983 1.00 82.31 181 SER A CA 1
ATOM 1466 C C . SER A 1 181 ? -14.751 -20.106 -2.977 1.00 82.31 181 SER A C 1
ATOM 1468 O O . SER A 1 181 ? -14.274 -21.181 -3.343 1.00 82.31 181 SER A O 1
ATOM 1470 N N . GLY A 1 182 ? -15.087 -19.878 -1.703 1.00 85.19 182 GLY A N 1
ATOM 1471 C CA . GLY A 1 182 ? -14.799 -20.771 -0.589 1.00 85.19 182 GLY A CA 1
ATOM 1472 C C . GLY A 1 182 ? -13.408 -20.570 0.014 1.00 85.19 182 GLY A C 1
ATOM 1473 O O . GLY A 1 182 ? -13.050 -21.292 0.952 1.00 85.19 182 GLY A O 1
ATOM 1474 N N . ALA A 1 183 ? -12.626 -19.597 -0.466 1.00 82.88 183 ALA A N 1
ATOM 1475 C CA . ALA A 1 183 ? -11.314 -19.304 0.091 1.00 82.88 183 ALA A CA 1
ATOM 1476 C C . ALA A 1 183 ? -11.461 -18.720 1.499 1.00 82.88 183 ALA A C 1
ATOM 1478 O O . ALA A 1 183 ? -12.305 -17.863 1.753 1.00 82.88 183 ALA A O 1
ATOM 1479 N N . GLN A 1 184 ? -10.650 -19.216 2.432 1.00 88.12 184 GLN A N 1
ATOM 1480 C CA . GLN A 1 184 ? -10.688 -18.781 3.823 1.00 88.12 184 GLN A CA 1
ATOM 1481 C C . GLN A 1 184 ? -10.011 -17.413 3.995 1.00 88.12 184 GLN A C 1
ATOM 1483 O O . GLN A 1 184 ? -8.866 -17.219 3.585 1.00 88.12 184 GLN A O 1
ATOM 1488 N N . LEU A 1 185 ? -10.687 -16.501 4.691 1.00 87.81 185 LEU A N 1
ATOM 1489 C CA . LEU A 1 185 ? -10.176 -15.198 5.100 1.00 87.81 185 LEU A CA 1
ATOM 1490 C C . LEU A 1 185 ? -9.766 -15.249 6.569 1.00 87.81 185 LEU A C 1
ATOM 1492 O O . LEU A 1 185 ? -10.608 -15.325 7.465 1.00 87.81 185 LEU A O 1
ATOM 1496 N N . THR A 1 186 ? -8.463 -15.166 6.819 1.00 89.38 186 THR A N 1
ATOM 1497 C CA . THR A 1 186 ? -7.897 -15.200 8.173 1.00 89.38 186 THR A CA 1
ATOM 1498 C C . THR A 1 186 ? -7.251 -13.852 8.499 1.00 89.38 186 THR A C 1
ATOM 1500 O O . THR A 1 186 ? -6.331 -13.455 7.780 1.00 89.38 186 THR A O 1
ATOM 1503 N N . PRO A 1 187 ? -7.700 -13.133 9.548 1.00 91.75 187 PRO A N 1
ATOM 1504 C CA . PRO A 1 187 ? -7.031 -11.924 10.030 1.00 91.75 187 PRO A CA 1
ATOM 1505 C C . PRO A 1 187 ? -5.614 -12.188 10.550 1.00 91.75 187 PRO A C 1
ATOM 1507 O O . PRO A 1 187 ? -5.197 -13.339 10.685 1.00 91.75 187 PRO A O 1
ATOM 1510 N N . PHE A 1 188 ? -4.864 -11.134 10.889 1.00 90.81 188 PHE A N 1
ATOM 1511 C CA . PHE A 1 188 ? -3.555 -11.352 11.505 1.00 90.81 188 PHE A CA 1
ATOM 1512 C C . PHE A 1 188 ? -3.699 -11.999 12.896 1.00 90.81 188 PHE A C 1
ATOM 1514 O O . PHE A 1 188 ? -4.611 -11.633 13.644 1.00 90.81 188 PHE A O 1
ATOM 1521 N N . PRO A 1 189 ? -2.788 -12.914 13.293 1.00 87.75 189 PRO A N 1
ATOM 1522 C CA . PRO A 1 189 ? -2.926 -13.696 14.527 1.00 87.75 189 PRO A CA 1
ATOM 1523 C C . PRO A 1 189 ? -3.103 -12.872 15.811 1.00 87.75 189 PRO A C 1
ATOM 1525 O O . PRO A 1 189 ? -3.744 -13.327 16.753 1.00 87.75 189 PRO A O 1
ATOM 1528 N N . HIS A 1 190 ? -2.540 -11.662 15.868 1.00 92.00 190 HIS A N 1
ATOM 1529 C CA . HIS A 1 190 ? -2.593 -10.811 17.059 1.00 92.00 190 HIS A CA 1
ATOM 1530 C C . HIS A 1 190 ? -3.720 -9.774 17.051 1.00 92.00 190 HIS A C 1
ATOM 1532 O O . HIS A 1 190 ? -3.927 -9.105 18.063 1.00 92.00 190 HIS A O 1
ATOM 1538 N N . SER A 1 191 ? -4.468 -9.628 15.958 1.00 94.69 191 SER A N 1
ATOM 1539 C CA . SER A 1 191 ? -5.443 -8.544 15.849 1.00 94.69 191 SER A CA 1
ATOM 1540 C C . SER A 1 191 ? -6.563 -8.662 16.881 1.00 94.69 191 SER A C 1
ATOM 1542 O O . SER A 1 191 ? -6.804 -7.705 17.610 1.00 94.69 191 SER A O 1
ATOM 1544 N N . GLU A 1 192 ? -7.187 -9.833 17.044 1.00 95.69 192 GLU A N 1
ATOM 1545 C CA . GLU A 1 192 ? -8.284 -9.991 18.012 1.00 95.69 192 GLU A CA 1
ATOM 1546 C C . GLU A 1 192 ? -7.830 -9.763 19.461 1.00 95.69 192 GLU A C 1
ATOM 1548 O O . GLU A 1 192 ? -8.488 -9.042 20.211 1.00 95.69 192 GLU A O 1
ATOM 1553 N N . ILE A 1 193 ? -6.688 -10.336 19.863 1.00 96.25 193 ILE A N 1
ATOM 1554 C CA . ILE A 1 193 ? -6.189 -10.189 21.238 1.00 96.25 193 ILE A CA 1
ATOM 1555 C C . ILE A 1 193 ? -5.834 -8.733 21.560 1.00 96.25 193 ILE A C 1
ATOM 1557 O O . ILE A 1 193 ? -6.040 -8.296 22.690 1.00 96.25 193 ILE A O 1
ATOM 1561 N N . ILE A 1 194 ? -5.350 -7.966 20.579 1.00 97.12 194 ILE A N 1
ATOM 1562 C CA . ILE A 1 194 ? -5.069 -6.535 20.732 1.00 97.12 194 ILE A CA 1
ATOM 1563 C C . ILE A 1 194 ? -6.361 -5.741 20.914 1.00 97.12 194 ILE A C 1
ATOM 1565 O O . ILE A 1 194 ? -6.473 -4.998 21.887 1.00 97.12 194 ILE A O 1
ATOM 1569 N N . LEU A 1 195 ? -7.348 -5.931 20.030 1.00 97.88 195 LEU A N 1
ATOM 1570 C CA . LEU A 1 195 ? -8.639 -5.238 20.122 1.00 97.88 195 LEU A CA 1
ATOM 1571 C C . LEU A 1 195 ? -9.327 -5.535 21.460 1.00 97.88 195 LEU A C 1
A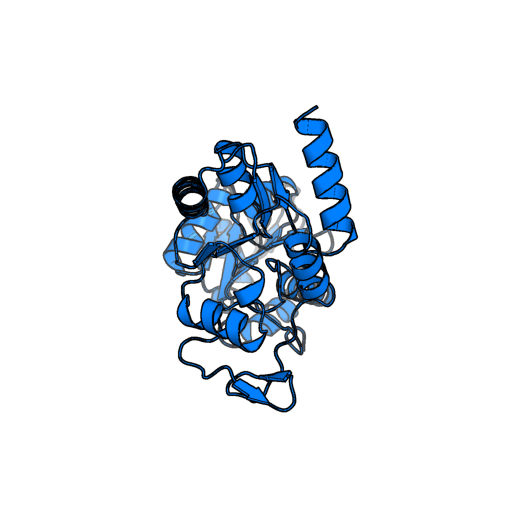TOM 1573 O O . LEU A 1 195 ? -9.802 -4.619 22.131 1.00 97.88 195 LEU A O 1
ATOM 1577 N N . LYS A 1 196 ? -9.313 -6.806 21.881 1.00 97.25 196 LYS A N 1
ATOM 1578 C CA . LYS A 1 196 ? -9.860 -7.242 23.166 1.00 97.25 196 LYS A CA 1
ATOM 1579 C C . LYS A 1 196 ? -9.172 -6.550 24.344 1.00 97.25 196 LYS A C 1
ATOM 1581 O O . LYS A 1 196 ? -9.863 -5.967 25.171 1.00 97.25 196 LYS A O 1
ATOM 1586 N N . ARG A 1 197 ? -7.834 -6.574 24.402 1.00 95.62 197 ARG A N 1
ATOM 1587 C CA . ARG A 1 197 ? -7.071 -5.952 25.498 1.00 95.62 197 ARG A CA 1
ATOM 1588 C C . ARG A 1 197 ? -7.314 -4.450 25.594 1.00 95.62 197 ARG A C 1
ATOM 1590 O O . ARG A 1 197 ? -7.482 -3.945 26.693 1.00 95.62 197 ARG A O 1
ATOM 1597 N N . ILE A 1 198 ? -7.364 -3.748 24.460 1.00 95.81 198 ILE A N 1
ATOM 1598 C CA . ILE A 1 198 ? -7.645 -2.306 24.457 1.00 95.81 198 ILE A CA 1
ATOM 1599 C C . ILE A 1 198 ? -9.067 -2.036 24.959 1.00 95.81 198 ILE A C 1
ATOM 1601 O O . ILE A 1 198 ? -9.268 -1.113 25.738 1.00 95.81 198 ILE A O 1
ATOM 1605 N N . LYS A 1 199 ? -10.052 -2.847 24.549 1.00 96.00 199 LYS A N 1
ATOM 1606 C CA . LYS A 1 199 ? -11.443 -2.679 24.992 1.00 96.00 199 LYS A CA 1
ATOM 1607 C C . LYS A 1 199 ? -11.638 -2.939 26.489 1.00 96.00 199 LYS A C 1
ATOM 1609 O O . LYS A 1 199 ? -12.537 -2.359 27.092 1.00 96.00 199 LYS A O 1
ATOM 1614 N N . GLU A 1 200 ? -10.839 -3.830 27.066 1.00 95.75 200 GLU A N 1
ATOM 1615 C CA . GLU A 1 200 ? -10.860 -4.145 28.498 1.00 95.75 200 GLU A CA 1
ATOM 1616 C C . GLU A 1 200 ? -10.198 -3.052 29.355 1.00 95.75 200 GLU A C 1
ATOM 1618 O O . GLU A 1 200 ? -10.470 -2.991 30.554 1.00 95.75 200 GLU A O 1
ATOM 1623 N N . GLU A 1 201 ? -9.383 -2.172 28.763 1.00 96.81 201 GLU A N 1
ATOM 1624 C CA . GLU A 1 201 ? -8.691 -1.100 29.482 1.00 96.81 201 GLU A CA 1
ATOM 1625 C C . GLU A 1 201 ? -9.654 0.050 29.847 1.00 96.81 201 GLU A C 1
ATOM 1627 O O . GLU A 1 201 ? -10.225 0.701 28.959 1.00 96.81 201 GLU A O 1
ATOM 1632 N N . PRO A 1 202 ? -9.842 0.354 31.145 1.00 94.88 202 PRO A N 1
ATOM 1633 C CA . PRO A 1 202 ? -10.740 1.418 31.569 1.00 94.88 202 PRO A CA 1
ATOM 1634 C C . PRO A 1 202 ? -10.337 2.787 31.012 1.00 94.88 202 PRO A C 1
ATOM 1636 O O . PRO A 1 202 ? -9.196 3.223 31.115 1.00 94.88 202 PRO A O 1
ATOM 1639 N N . GLY A 1 203 ? -11.313 3.508 30.460 1.00 93.12 203 GLY A N 1
ATOM 1640 C CA . GLY A 1 203 ? -11.110 4.872 29.964 1.00 93.12 203 GLY A CA 1
ATOM 1641 C C . GLY A 1 203 ? -10.515 4.968 28.558 1.00 93.12 203 GLY A C 1
ATOM 1642 O O . GLY A 1 203 ? -10.498 6.065 28.002 1.00 93.12 203 GLY A O 1
ATOM 1643 N N . ILE A 1 204 ? -10.113 3.854 27.940 1.00 96.94 204 ILE A N 1
ATOM 1644 C CA . ILE A 1 204 ? -9.672 3.840 26.544 1.00 96.94 204 ILE A CA 1
ATOM 1645 C C . ILE A 1 204 ? -10.862 3.556 25.625 1.00 96.94 204 ILE A C 1
ATOM 1647 O O . ILE A 1 204 ? -11.693 2.684 25.881 1.00 96.94 204 ILE A O 1
ATOM 1651 N N . LYS A 1 205 ? -10.965 4.335 24.546 1.00 98.00 205 LYS A N 1
ATOM 1652 C CA . LYS A 1 205 ? -11.950 4.138 23.478 1.00 98.00 205 LYS A CA 1
ATOM 1653 C C . LYS A 1 205 ? -11.260 3.573 22.253 1.00 98.00 205 LYS A C 1
ATOM 1655 O O . LYS A 1 205 ? -10.168 4.012 21.902 1.00 98.00 205 LYS A O 1
ATOM 1660 N N . LEU A 1 206 ? -11.913 2.622 21.597 1.00 98.06 206 LEU A N 1
ATOM 1661 C CA . LEU A 1 206 ? -11.393 1.994 20.391 1.00 98.06 206 LEU A CA 1
ATOM 1662 C C . LEU A 1 206 ? -12.234 2.409 19.186 1.00 98.06 206 LEU A C 1
ATOM 1664 O O . LEU A 1 206 ? -13.461 2.358 19.228 1.00 98.06 206 LEU A O 1
ATOM 1668 N N . ALA A 1 207 ? -11.580 2.802 18.097 1.00 98.31 207 ALA A N 1
ATOM 1669 C CA . ALA A 1 207 ? -12.249 3.234 16.877 1.00 98.31 207 ALA A CA 1
ATOM 1670 C C . ALA A 1 207 ? -11.664 2.554 15.635 1.00 98.31 207 ALA A C 1
ATOM 1672 O O . ALA A 1 207 ? -10.472 2.254 15.585 1.00 98.31 207 ALA A O 1
ATOM 1673 N N . ALA A 1 208 ? -12.505 2.332 14.626 1.00 97.62 208 ALA A N 1
ATOM 1674 C CA . ALA A 1 208 ? -12.087 1.906 13.294 1.00 97.62 208 ALA A CA 1
ATOM 1675 C C . ALA A 1 208 ? -12.231 3.072 12.309 1.00 97.62 208 ALA A C 1
ATOM 1677 O O . ALA A 1 208 ? -13.292 3.689 12.240 1.00 97.62 208 ALA A O 1
ATOM 1678 N N . ALA A 1 209 ? -11.194 3.334 11.514 1.00 97.38 209 ALA A N 1
ATOM 1679 C CA . ALA A 1 209 ? -11.221 4.298 10.415 1.00 97.38 209 ALA A CA 1
ATOM 1680 C C . ALA A 1 209 ? -10.762 3.607 9.125 1.00 97.38 209 ALA A C 1
ATOM 1682 O O . ALA A 1 209 ? -9.658 3.066 9.091 1.00 97.38 209 ALA A O 1
ATOM 1683 N N . SER A 1 210 ? -11.561 3.616 8.057 1.00 94.62 210 SER A N 1
ATOM 1684 C CA . SER A 1 210 ? -11.214 2.969 6.783 1.00 94.62 210 SER A CA 1
ATOM 1685 C C . SER A 1 210 ? -11.748 3.734 5.574 1.00 94.62 210 SER A C 1
ATOM 1687 O O . SER A 1 210 ? -12.902 4.161 5.550 1.00 94.62 210 SER A O 1
ATOM 1689 N N . SER A 1 211 ? -10.894 3.856 4.556 1.00 92.12 211 SER A N 1
ATOM 1690 C CA . SER A 1 211 ? -11.177 4.519 3.277 1.00 92.12 211 SER A CA 1
ATOM 1691 C C . SER A 1 211 ? -11.622 3.553 2.173 1.00 92.12 211 SER A C 1
ATOM 1693 O O . SER A 1 211 ? -11.653 3.954 1.014 1.00 92.12 211 SER A O 1
ATOM 1695 N N . THR A 1 212 ? -11.952 2.302 2.516 1.00 88.81 212 THR A N 1
ATOM 1696 C CA . THR A 1 212 ? -12.475 1.296 1.571 1.00 88.81 212 THR A CA 1
ATOM 1697 C C . THR A 1 212 ? -13.624 1.860 0.732 1.00 88.81 212 THR A C 1
ATOM 1699 O O . THR A 1 212 ? -14.538 2.519 1.247 1.00 88.81 212 THR A O 1
ATOM 1702 N N . THR A 1 213 ? -13.588 1.584 -0.569 1.00 87.31 213 THR A N 1
ATOM 1703 C CA . THR A 1 213 ? -14.682 1.877 -1.499 1.00 87.31 213 THR A CA 1
ATOM 1704 C C . THR A 1 213 ? -15.817 0.843 -1.410 1.00 87.31 213 THR A C 1
ATOM 1706 O O . THR A 1 213 ? -16.885 1.059 -1.989 1.00 87.31 213 THR A O 1
ATOM 1709 N N . SER A 1 214 ? -15.649 -0.206 -0.593 1.00 89.19 214 SER A N 1
ATOM 1710 C CA . SER A 1 214 ? -16.648 -1.212 -0.203 1.00 89.19 214 SER A CA 1
ATOM 1711 C C . SER A 1 214 ? -17.030 -1.181 1.296 1.00 89.19 214 SER A C 1
ATOM 1713 O O . SER A 1 214 ? -16.854 -2.178 2.007 1.00 89.19 214 SER A O 1
ATOM 1715 N N . PRO A 1 215 ? -17.646 -0.100 1.828 1.00 91.88 215 PRO A N 1
ATOM 1716 C CA . PRO A 1 215 ? -17.959 0.011 3.260 1.00 91.88 215 PRO A CA 1
ATOM 1717 C C . PRO A 1 215 ? -18.810 -1.123 3.838 1.00 91.88 215 PRO A C 1
ATOM 1719 O O . PRO A 1 215 ? -18.625 -1.521 4.990 1.00 91.88 215 PRO A O 1
ATOM 1722 N N . ASN A 1 216 ? -19.736 -1.658 3.039 1.00 91.75 216 ASN A N 1
ATOM 1723 C CA . ASN A 1 216 ? -20.605 -2.759 3.450 1.00 91.75 216 ASN A CA 1
ATOM 1724 C C . ASN A 1 216 ? -19.810 -4.043 3.713 1.00 91.75 216 ASN A C 1
ATOM 1726 O O . ASN A 1 216 ? -20.116 -4.755 4.667 1.00 91.75 216 ASN A O 1
ATOM 1730 N N . VAL A 1 217 ? -18.770 -4.312 2.916 1.00 91.75 217 VAL A N 1
ATOM 1731 C CA . VAL A 1 217 ? -17.872 -5.459 3.109 1.00 91.75 217 VAL A CA 1
ATOM 1732 C C . VAL A 1 217 ? -17.105 -5.294 4.416 1.00 91.75 217 VAL A C 1
ATOM 1734 O O . VAL A 1 217 ? -17.146 -6.191 5.256 1.00 91.75 217 VAL A O 1
ATOM 1737 N N . GLY A 1 218 ? -16.491 -4.125 4.637 1.00 92.06 218 GLY A N 1
ATOM 1738 C CA . GLY A 1 218 ? -15.746 -3.844 5.867 1.00 92.06 218 GLY A CA 1
ATO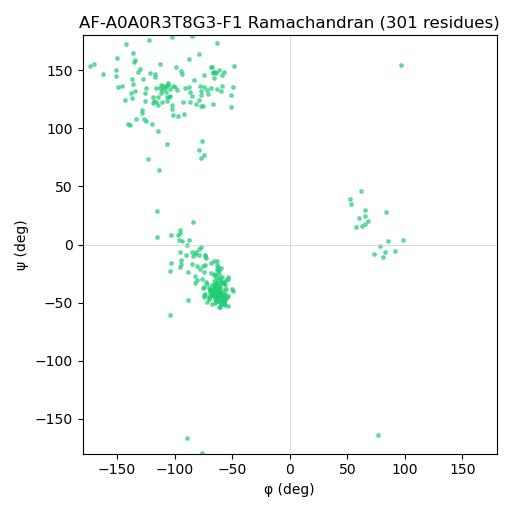M 1739 C C . GLY A 1 218 ? -16.599 -4.018 7.128 1.00 92.06 218 GLY A C 1
ATOM 1740 O O . GLY A 1 218 ? -16.194 -4.704 8.065 1.00 92.06 218 GLY A O 1
ATOM 1741 N N . ARG A 1 219 ? -17.827 -3.477 7.138 1.00 94.12 219 ARG A N 1
ATOM 1742 C CA . ARG A 1 219 ? -18.766 -3.641 8.266 1.00 94.12 219 ARG A CA 1
ATOM 1743 C C . ARG A 1 219 ? -19.213 -5.091 8.446 1.00 94.12 219 ARG A C 1
ATOM 1745 O O . ARG A 1 219 ? -19.249 -5.585 9.569 1.00 94.12 219 ARG A O 1
ATOM 1752 N N . LYS A 1 220 ? -19.533 -5.789 7.352 1.00 93.50 220 LYS A N 1
ATOM 1753 C CA . LYS A 1 220 ? -19.927 -7.203 7.392 1.00 93.50 220 LYS A CA 1
ATOM 1754 C C . LYS A 1 220 ? -18.817 -8.066 7.982 1.00 93.50 220 LYS A C 1
ATOM 1756 O O . LYS A 1 220 ? -19.098 -8.924 8.811 1.00 93.50 220 LYS A O 1
ATOM 1761 N N . LEU A 1 221 ? -17.570 -7.818 7.596 1.00 93.44 221 LEU A N 1
ATOM 1762 C CA . LEU A 1 221 ? -16.425 -8.561 8.096 1.00 93.44 221 LEU A CA 1
ATOM 1763 C C . LEU A 1 221 ? -16.218 -8.364 9.604 1.00 93.44 221 LEU A C 1
ATOM 1765 O O . LEU A 1 221 ? -16.036 -9.354 10.311 1.00 93.44 221 LEU A O 1
ATOM 1769 N N . LEU A 1 222 ? -16.334 -7.129 10.113 1.00 95.38 222 LEU A N 1
ATOM 1770 C CA . LEU A 1 222 ? -16.303 -6.870 11.560 1.00 95.38 222 LEU A CA 1
ATOM 1771 C C . LEU A 1 222 ? -17.374 -7.678 12.309 1.00 95.38 222 LEU A C 1
ATOM 1773 O O . LEU A 1 222 ? -17.066 -8.287 13.331 1.00 95.38 222 LEU A O 1
ATOM 1777 N N . ASN A 1 223 ? -18.594 -7.751 11.767 1.00 94.94 223 ASN A N 1
ATOM 1778 C CA . ASN A 1 223 ? -19.687 -8.532 12.356 1.00 94.94 223 ASN A CA 1
ATOM 1779 C C . ASN A 1 223 ? -19.420 -10.048 12.315 1.00 94.94 223 ASN A C 1
ATOM 1781 O O . ASN A 1 223 ? -19.641 -10.744 13.301 1.00 94.94 223 ASN A O 1
ATOM 1785 N N . LEU A 1 224 ? -18.928 -10.589 11.193 1.00 95.12 224 LEU A N 1
ATOM 1786 C CA . LEU A 1 224 ? -18.634 -12.028 11.068 1.00 95.12 224 LEU A CA 1
ATOM 1787 C C . LEU A 1 224 ? -17.507 -12.474 12.017 1.00 95.12 224 LEU A C 1
ATOM 1789 O O . LEU A 1 224 ? -17.548 -13.588 12.558 1.00 95.12 224 LEU A O 1
ATOM 1793 N N . LEU A 1 225 ? -16.533 -11.590 12.244 1.00 94.81 225 LEU A N 1
ATOM 1794 C CA . LEU A 1 225 ? -15.468 -11.758 13.232 1.00 94.81 225 LEU A CA 1
ATOM 1795 C C . LEU A 1 225 ? -15.961 -11.568 14.676 1.00 94.81 225 LEU A C 1
ATOM 1797 O O . LEU A 1 225 ? -15.296 -12.007 15.609 1.00 94.81 225 LEU A O 1
ATOM 1801 N N . GLY A 1 226 ? -17.123 -10.940 14.877 1.00 95.81 226 GLY A N 1
ATOM 1802 C CA . GLY A 1 226 ? -17.609 -10.532 16.196 1.00 95.81 226 GLY A CA 1
ATOM 1803 C C . GLY A 1 226 ? -16.727 -9.459 16.838 1.00 95.81 226 GLY A C 1
ATOM 1804 O O . GLY A 1 226 ? -16.569 -9.447 18.062 1.00 95.81 226 GLY A O 1
ATOM 1805 N N . TRP A 1 227 ? -16.081 -8.630 16.013 1.00 97.19 227 TRP A N 1
ATOM 1806 C CA . TRP A 1 227 ? -15.191 -7.544 16.428 1.00 97.19 227 TRP A CA 1
ATOM 1807 C C . TRP A 1 227 ? -15.904 -6.197 16.531 1.00 97.19 227 TRP A C 1
ATOM 1809 O O . TRP A 1 227 ? -15.365 -5.271 17.129 1.00 97.19 227 TRP A O 1
ATOM 1819 N N . ASP A 1 228 ? -17.118 -6.090 15.995 1.00 96.25 228 ASP A N 1
ATOM 1820 C CA . ASP A 1 228 ? -18.011 -4.938 16.139 1.00 96.25 228 ASP A CA 1
ATOM 1821 C C . ASP A 1 228 ? -18.159 -4.508 17.608 1.00 96.25 228 ASP A C 1
ATOM 1823 O O . ASP A 1 228 ? -18.050 -3.325 17.915 1.00 96.25 228 ASP A O 1
ATOM 1827 N N . LYS A 1 229 ? -18.253 -5.473 18.531 1.00 96.56 229 LYS A N 1
ATOM 1828 C CA . LYS A 1 229 ? -18.324 -5.237 19.983 1.00 96.56 229 LYS A CA 1
ATOM 1829 C C . LYS A 1 229 ? -17.100 -4.529 20.586 1.00 96.56 229 LYS A C 1
ATOM 1831 O O . LYS A 1 229 ? -17.190 -3.994 21.692 1.00 96.56 229 LYS A O 1
ATOM 1836 N N . TYR A 1 230 ? -15.943 -4.574 19.921 1.00 98.12 230 TYR A N 1
ATOM 1837 C CA . TYR A 1 230 ? -14.723 -3.941 20.424 1.00 98.12 230 TYR A CA 1
ATOM 1838 C C . TYR A 1 230 ? -14.688 -2.447 20.104 1.00 98.12 230 TYR A C 1
ATOM 1840 O O . TYR A 1 230 ? -14.189 -1.669 20.913 1.00 98.12 230 TYR A O 1
ATOM 1848 N N . PHE A 1 231 ? -15.244 -2.026 18.968 1.00 97.94 231 PHE A N 1
ATOM 1849 C CA . PHE A 1 231 ? -15.170 -0.641 18.513 1.00 97.94 231 PHE A CA 1
ATOM 1850 C C . PHE A 1 231 ? -16.297 0.210 19.109 1.00 97.94 231 PHE A C 1
ATOM 1852 O O . PHE A 1 231 ? -17.474 -0.073 18.920 1.00 97.94 231 PHE A O 1
ATOM 1859 N N . ASP A 1 232 ? -15.938 1.286 19.809 1.00 98.25 232 ASP A N 1
ATOM 1860 C CA . ASP A 1 232 ? -16.874 2.323 20.255 1.00 98.25 232 ASP A CA 1
ATOM 1861 C C . ASP A 1 232 ? -17.345 3.201 19.081 1.00 98.25 232 ASP A C 1
ATOM 1863 O O . ASP A 1 232 ? -18.483 3.667 19.073 1.00 98.25 232 ASP A O 1
ATOM 1867 N N . TYR A 1 233 ? -16.483 3.407 18.076 1.00 98.31 233 TYR A N 1
ATOM 1868 C CA . TYR A 1 233 ? -16.756 4.245 16.903 1.00 98.31 233 TYR A CA 1
ATOM 1869 C C . TYR A 1 233 ? -16.270 3.578 15.609 1.00 98.31 233 TYR A C 1
ATOM 1871 O O . TYR A 1 233 ? -15.218 2.936 15.585 1.00 98.31 233 TYR A O 1
ATOM 1879 N N . VAL A 1 234 ? -17.020 3.731 14.510 1.00 97.81 234 VAL A N 1
ATOM 1880 C CA . VAL A 1 234 ? -16.720 3.072 13.225 1.00 97.81 234 VAL A CA 1
ATOM 1881 C C . VAL A 1 234 ? -16.953 4.014 12.040 1.00 97.81 234 VAL A C 1
ATOM 1883 O O . VAL A 1 234 ? -18.078 4.180 11.554 1.00 97.81 234 VAL A O 1
ATOM 1886 N N . GLU A 1 235 ? -15.857 4.543 11.505 1.00 97.88 235 GLU A N 1
ATOM 1887 C CA . GLU A 1 235 ? -15.799 5.448 10.359 1.00 97.88 235 GLU A CA 1
ATOM 1888 C C . GLU A 1 235 ? -15.260 4.719 9.115 1.00 97.88 235 GLU A C 1
ATOM 1890 O O . GLU A 1 235 ? -14.064 4.708 8.837 1.00 97.88 235 GLU A O 1
ATOM 1895 N N . ILE A 1 236 ? -16.147 4.064 8.361 1.00 96.50 236 ILE A N 1
ATOM 1896 C CA . ILE A 1 236 ? -15.800 3.284 7.158 1.00 96.50 236 ILE A CA 1
ATOM 1897 C C . ILE A 1 236 ? -16.527 3.883 5.949 1.00 96.50 236 ILE A C 1
ATOM 1899 O O . ILE A 1 236 ? -17.742 3.699 5.827 1.00 96.50 236 ILE A O 1
ATOM 1903 N N . TYR A 1 237 ? -15.797 4.619 5.104 1.00 94.50 237 TYR A N 1
ATOM 1904 C CA . TYR A 1 237 ? -16.260 5.246 3.852 1.00 94.50 237 TYR A CA 1
ATOM 1905 C C . TYR A 1 237 ? -15.088 5.884 3.073 1.00 94.50 237 TYR A C 1
ATOM 1907 O O . TYR A 1 237 ? -14.108 6.294 3.701 1.00 94.50 237 TYR A O 1
ATOM 1915 N N . PRO A 1 238 ? -15.177 6.025 1.732 1.00 91.81 238 PRO A N 1
ATOM 1916 C CA . PRO A 1 238 ? -14.046 6.387 0.870 1.00 91.81 238 PRO A CA 1
ATOM 1917 C C . PRO A 1 238 ? -13.693 7.880 0.913 1.00 91.81 238 PRO A C 1
ATOM 1919 O O . PRO A 1 238 ? -13.971 8.650 -0.005 1.00 91.81 238 PRO A O 1
ATOM 1922 N N . THR A 1 239 ? -13.072 8.308 2.010 1.00 92.38 239 THR A N 1
ATOM 1923 C CA . THR A 1 239 ? -12.565 9.673 2.204 1.00 92.38 239 THR A CA 1
ATOM 1924 C C . THR A 1 239 ? -11.166 9.656 2.826 1.00 92.38 239 THR A C 1
ATOM 1926 O O . THR A 1 239 ? -10.759 8.625 3.362 1.00 92.38 239 THR A O 1
ATOM 1929 N N . PRO A 1 240 ? -10.413 10.771 2.798 1.00 91.50 240 PRO A N 1
ATOM 1930 C CA . PRO A 1 240 ? -9.133 10.866 3.503 1.00 91.50 240 PRO A CA 1
ATOM 1931 C C . PRO A 1 240 ? -9.279 10.689 5.022 1.00 91.50 240 PRO A C 1
ATOM 1933 O O . PRO A 1 240 ? -10.288 11.115 5.593 1.00 91.50 240 PRO A O 1
ATOM 1936 N N . LYS A 1 241 ? -8.242 10.152 5.686 1.00 95.38 241 LYS A N 1
ATOM 1937 C CA . LYS A 1 241 ? -8.237 9.926 7.147 1.00 95.38 241 LYS A CA 1
ATOM 1938 C C . LYS A 1 241 ? -8.437 11.195 7.959 1.00 95.38 241 LYS A C 1
ATOM 1940 O O . LYS A 1 241 ? -9.038 11.141 9.024 1.00 95.38 241 LYS A O 1
ATOM 1945 N N . THR A 1 242 ? -8.042 12.350 7.436 1.00 96.56 242 THR A N 1
ATOM 1946 C CA . THR A 1 242 ? -8.303 13.636 8.095 1.00 96.56 242 THR A CA 1
ATOM 1947 C C . THR A 1 242 ? -9.791 13.902 8.315 1.00 96.56 242 THR A C 1
ATOM 1949 O O . THR A 1 242 ? -10.159 14.515 9.314 1.00 96.56 242 THR A O 1
ATOM 1952 N N . ARG A 1 243 ? -10.670 13.419 7.426 1.00 97.62 243 ARG A N 1
ATOM 1953 C CA . ARG A 1 243 ? -12.122 13.511 7.618 1.00 97.62 243 ARG A CA 1
ATOM 1954 C C . ARG A 1 243 ? -12.609 12.523 8.673 1.00 97.62 243 ARG A C 1
ATOM 1956 O O . ARG A 1 243 ? -13.409 12.912 9.515 1.00 97.62 243 ARG A O 1
ATOM 1963 N N . HIS A 1 244 ? -12.113 11.284 8.645 1.00 98.44 244 HIS A N 1
ATOM 1964 C CA . HIS A 1 244 ? -12.463 10.272 9.647 1.00 98.44 244 HIS A CA 1
ATOM 1965 C C . HIS A 1 244 ? -12.086 10.732 11.057 1.00 98.44 244 HIS A C 1
ATOM 1967 O O . HIS A 1 244 ? -12.911 10.646 11.954 1.00 98.44 244 HIS A O 1
ATOM 1973 N N . PHE A 1 245 ? -10.884 11.283 11.249 1.00 98.38 245 PHE A N 1
ATOM 1974 C CA . PHE A 1 245 ? -10.420 11.758 12.557 1.00 98.38 245 PHE A CA 1
ATOM 1975 C C . PHE A 1 245 ? -11.222 12.947 13.091 1.00 98.38 245 PHE A C 1
ATOM 1977 O O . PHE A 1 245 ? -11.574 12.948 14.265 1.00 98.38 245 PHE A O 1
ATOM 1984 N N . LYS A 1 246 ? -11.607 13.896 12.229 1.00 97.94 246 LYS A N 1
ATOM 1985 C CA . LYS A 1 246 ? -12.528 14.979 12.616 1.00 97.94 246 LYS A CA 1
ATOM 1986 C C . LYS A 1 246 ? -13.886 14.443 13.072 1.00 97.94 246 LYS A C 1
ATOM 1988 O O . LYS A 1 246 ? -14.452 14.933 14.040 1.00 97.94 246 LYS A O 1
ATOM 1993 N N . GLU A 1 247 ? -14.413 13.431 12.385 1.00 98.50 247 GLU A N 1
ATOM 1994 C CA . GLU A 1 247 ? -15.685 12.814 12.766 1.00 98.50 247 GLU A CA 1
ATOM 1995 C C . GLU A 1 247 ? -15.572 12.004 14.066 1.00 98.50 247 GLU A C 1
ATOM 1997 O O . GLU A 1 247 ? -16.478 12.046 14.898 1.00 98.50 247 GLU A O 1
ATOM 2002 N N . LEU A 1 248 ? -14.448 11.311 14.274 1.00 98.56 248 LEU A N 1
ATOM 2003 C CA . LEU A 1 248 ? -14.149 10.623 15.529 1.00 98.56 248 LEU A CA 1
ATOM 2004 C C . LEU A 1 248 ? -14.079 11.607 16.696 1.00 98.56 248 LEU A C 1
ATOM 2006 O O . LEU A 1 248 ? -14.749 11.380 17.697 1.00 98.56 248 LEU A O 1
ATOM 2010 N N . GLU A 1 249 ? -13.350 12.713 16.545 1.00 98.38 249 GLU A N 1
ATOM 2011 C CA . GLU A 1 249 ? -13.261 13.778 17.547 1.00 98.38 249 GLU A CA 1
ATOM 2012 C C . GLU A 1 249 ? -14.644 14.350 17.888 1.00 98.38 249 GLU A C 1
ATOM 2014 O O . GLU A 1 249 ? -14.999 14.438 19.065 1.00 98.38 249 GLU A O 1
ATOM 2019 N N . ASN A 1 250 ? -15.469 14.637 16.874 1.00 98.25 250 ASN A N 1
ATOM 2020 C CA . ASN A 1 250 ? -16.840 15.117 17.067 1.00 98.25 250 ASN A CA 1
ATOM 2021 C C . ASN A 1 250 ? -17.712 14.119 17.847 1.00 98.25 250 ASN A C 1
ATOM 2023 O O . ASN A 1 250 ? -18.468 14.519 18.731 1.00 98.25 250 ASN A O 1
ATOM 2027 N N . LYS A 1 251 ? -17.633 12.822 17.519 1.00 98.31 251 LYS A N 1
ATOM 2028 C CA . LYS A 1 251 ? -18.452 11.772 18.150 1.00 98.31 251 LYS A CA 1
ATOM 2029 C C . LYS A 1 251 ? -17.992 11.424 19.556 1.00 98.31 251 LYS A C 1
ATOM 2031 O O . LYS A 1 251 ? -18.825 11.111 20.404 1.00 98.31 251 LYS A O 1
ATOM 2036 N N . SER A 1 252 ? -16.684 11.427 19.789 1.00 97.88 252 SER A N 1
ATOM 2037 C CA . SER A 1 252 ? -16.108 10.972 21.048 1.00 97.88 252 SER A CA 1
ATOM 2038 C C . SER A 1 252 ? -15.837 12.095 22.041 1.00 97.88 252 SER A C 1
ATOM 2040 O O . SER A 1 252 ? -15.653 11.807 23.223 1.00 97.88 252 SER A O 1
ATOM 2042 N N . GLY A 1 253 ? -15.762 13.348 21.582 1.00 98.00 253 GLY A N 1
ATOM 2043 C CA . GLY A 1 253 ? -15.298 14.482 22.383 1.00 98.00 253 GLY A CA 1
ATOM 2044 C C . GLY A 1 253 ? -13.820 14.377 22.784 1.00 98.00 253 GLY A C 1
ATOM 2045 O O . GLY A 1 253 ? -13.392 15.027 23.736 1.00 98.00 253 GLY A O 1
ATOM 2046 N N . ILE A 1 254 ? -13.044 13.527 22.103 1.00 98.19 254 ILE A N 1
ATOM 2047 C CA . ILE A 1 254 ? -11.612 13.323 22.359 1.00 98.19 254 ILE A CA 1
ATOM 2048 C C . ILE A 1 254 ? -10.858 14.085 21.280 1.00 98.19 254 ILE A C 1
ATOM 2050 O O . ILE A 1 254 ? -11.029 13.788 20.106 1.00 98.19 254 ILE A O 1
ATOM 2054 N N . SER A 1 255 ? -10.029 15.045 21.681 1.00 97.88 255 SER A N 1
ATOM 2055 C CA . SER A 1 255 ? -9.208 15.821 20.748 1.00 97.88 255 SER A CA 1
ATOM 2056 C C . SER A 1 255 ? -8.184 14.938 20.024 1.00 97.88 255 SER A C 1
ATOM 2058 O O . SER A 1 255 ? -7.699 13.953 20.591 1.00 97.88 255 SER A O 1
ATOM 2060 N N . CYS A 1 256 ? -7.850 15.278 18.776 1.00 97.38 256 CYS A N 1
ATOM 2061 C CA . CYS A 1 256 ? -6.959 14.478 17.925 1.00 97.38 256 CYS A CA 1
ATOM 2062 C C . CYS A 1 256 ? -5.564 14.232 18.537 1.00 97.38 256 CYS A C 1
ATOM 2064 O O . CYS A 1 256 ? -5.009 13.150 18.354 1.00 97.38 256 CYS A O 1
ATOM 2066 N N . ASP A 1 257 ? -5.020 15.174 19.316 1.00 96.56 257 ASP A N 1
ATOM 2067 C CA . ASP A 1 257 ? -3.743 15.033 20.043 1.00 96.56 257 ASP A CA 1
ATOM 2068 C C . ASP A 1 257 ? -3.757 13.927 21.108 1.00 96.56 257 ASP A C 1
ATOM 2070 O O . ASP A 1 257 ? -2.709 13.426 21.508 1.00 96.56 257 ASP A O 1
ATOM 2074 N N . LYS A 1 258 ? -4.952 13.489 21.520 1.00 97.12 258 LYS A N 1
ATOM 2075 C CA . LYS A 1 258 ? -5.151 12.401 22.482 1.00 97.12 258 LYS A CA 1
ATOM 2076 C C . LYS A 1 258 ? -5.391 11.042 21.822 1.00 97.12 258 LYS A C 1
ATOM 2078 O O . LYS A 1 258 ? -5.812 10.097 22.491 1.00 97.12 258 LYS A O 1
ATOM 2083 N N . MET A 1 259 ? -5.189 10.941 20.508 1.00 98.06 259 MET A N 1
ATOM 2084 C CA . MET A 1 259 ? -5.444 9.726 19.738 1.00 98.06 259 MET A CA 1
ATOM 2085 C C . MET A 1 259 ? -4.142 9.043 19.305 1.00 98.06 259 MET A C 1
ATOM 2087 O O . MET A 1 259 ? -3.214 9.681 18.806 1.00 98.06 259 MET A O 1
ATOM 2091 N N . LEU A 1 260 ? -4.113 7.715 19.441 1.00 97.75 260 LEU A N 1
ATOM 2092 C CA . LEU A 1 260 ? -3.078 6.834 18.901 1.00 97.75 260 LEU A CA 1
ATOM 2093 C C . LEU A 1 260 ? -3.636 6.100 17.681 1.00 97.75 260 LEU A C 1
ATOM 2095 O O . LEU A 1 260 ? -4.688 5.4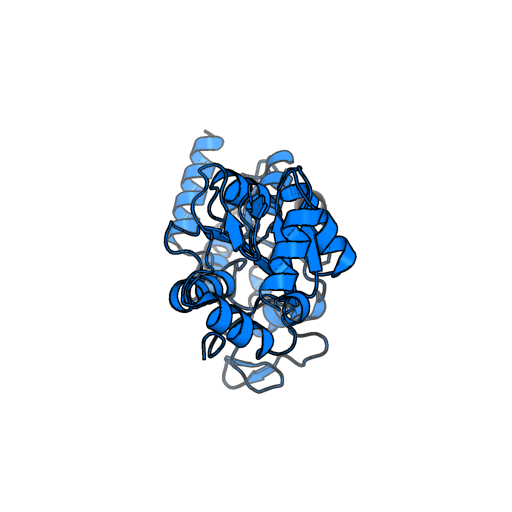64 17.763 1.00 97.75 260 LEU A O 1
ATOM 2099 N N . PHE A 1 261 ? -2.934 6.176 16.554 1.00 97.94 261 PHE A N 1
ATOM 2100 C CA . PHE A 1 261 ? -3.403 5.640 15.281 1.00 97.94 261 PHE A CA 1
ATOM 2101 C C . PHE A 1 261 ? -2.405 4.665 14.673 1.00 97.94 261 PHE A C 1
ATOM 2103 O O . PHE A 1 261 ? -1.213 4.949 14.605 1.00 97.94 261 PHE A O 1
ATOM 2110 N N . PHE A 1 262 ? -2.915 3.536 14.191 1.00 97.06 262 PHE A N 1
ATOM 2111 C CA . PHE A 1 262 ? -2.157 2.517 13.478 1.00 97.06 262 PHE A CA 1
ATOM 2112 C C . PHE A 1 262 ? -2.692 2.426 12.055 1.00 97.06 262 PHE A C 1
ATOM 2114 O O . PHE A 1 262 ? -3.883 2.176 11.865 1.00 97.06 262 PHE A O 1
ATOM 2121 N N . ASP A 1 263 ? -1.825 2.629 11.072 1.00 94.75 263 ASP A N 1
ATOM 2122 C CA . ASP A 1 263 ? -2.185 2.507 9.663 1.00 94.75 263 ASP A CA 1
ATOM 2123 C C . ASP A 1 263 ? -0.970 2.078 8.858 1.00 94.75 263 ASP A C 1
ATOM 2125 O O . ASP A 1 263 ? 0.174 2.378 9.196 1.00 94.75 263 ASP A O 1
ATOM 2129 N N . ASP A 1 264 ? -1.219 1.361 7.783 1.00 87.56 264 ASP A N 1
ATOM 2130 C CA . ASP A 1 264 ? -0.184 0.825 6.914 1.00 87.56 264 ASP A CA 1
ATOM 2131 C C . ASP A 1 264 ? 0.214 1.775 5.773 1.00 87.56 264 ASP A C 1
ATOM 2133 O O . ASP A 1 264 ? 1.230 1.555 5.111 1.00 87.56 264 ASP A O 1
ATOM 2137 N N . LEU A 1 265 ? -0.520 2.877 5.578 1.00 84.50 265 LEU A N 1
ATOM 2138 C CA . LEU A 1 265 ? -0.252 3.846 4.521 1.00 84.50 265 LEU A CA 1
ATOM 2139 C C . LEU A 1 265 ? 0.446 5.097 5.065 1.00 84.50 265 LEU A C 1
ATOM 2141 O O . LEU A 1 265 ? -0.125 5.894 5.807 1.00 84.50 265 LEU A O 1
ATOM 2145 N N . MET A 1 266 ? 1.680 5.346 4.615 1.00 83.38 266 MET A N 1
ATOM 2146 C CA . MET A 1 266 ? 2.489 6.489 5.072 1.00 83.38 266 MET A CA 1
ATOM 2147 C C . MET A 1 266 ? 1.808 7.854 4.864 1.00 83.38 266 MET A C 1
ATOM 2149 O O . MET A 1 266 ? 2.018 8.780 5.648 1.00 83.38 266 MET A O 1
ATOM 2153 N N . PHE A 1 267 ? 0.992 8.008 3.817 1.00 82.94 267 PHE A N 1
ATOM 2154 C CA . PHE A 1 267 ? 0.249 9.253 3.615 1.00 82.94 267 PHE A CA 1
ATOM 2155 C C . PHE A 1 267 ? -0.824 9.456 4.691 1.00 82.94 267 PHE A C 1
ATOM 2157 O O . PHE A 1 267 ? -0.924 10.558 5.213 1.00 82.94 267 PHE A O 1
ATOM 2164 N N . ASN A 1 268 ? -1.523 8.398 5.120 1.00 92.12 268 ASN A N 1
ATOM 2165 C CA . ASN A 1 268 ? -2.454 8.478 6.245 1.00 92.12 268 ASN A CA 1
ATOM 2166 C C . ASN A 1 268 ? -1.723 8.919 7.515 1.00 92.12 268 ASN A C 1
ATOM 2168 O O . ASN A 1 268 ? -2.179 9.839 8.183 1.00 92.12 268 ASN A O 1
ATOM 2172 N N . ILE A 1 269 ? -0.559 8.323 7.798 1.00 93.81 269 ILE A N 1
ATOM 2173 C CA . ILE A 1 269 ? 0.272 8.676 8.959 1.00 93.81 269 ILE A CA 1
ATOM 2174 C C . ILE A 1 269 ? 0.649 10.159 8.950 1.00 93.81 269 ILE A C 1
ATOM 2176 O O . ILE A 1 269 ? 0.503 10.837 9.967 1.00 93.81 269 ILE A O 1
ATOM 2180 N N . ARG A 1 270 ? 1.130 10.669 7.811 1.00 90.44 270 ARG A N 1
ATOM 2181 C CA . ARG A 1 270 ? 1.508 12.078 7.647 1.00 90.44 270 ARG A CA 1
ATOM 2182 C C . ARG A 1 270 ? 0.314 13.003 7.859 1.00 90.44 270 ARG A C 1
ATOM 2184 O O . ARG A 1 270 ? 0.385 13.888 8.703 1.00 90.44 270 ARG A O 1
ATOM 2191 N N . ASP A 1 271 ? -0.775 12.757 7.140 1.00 92.19 271 ASP A N 1
ATOM 2192 C CA . ASP A 1 271 ? -1.934 13.645 7.122 1.00 92.19 271 ASP A CA 1
ATOM 2193 C C . ASP A 1 271 ? -2.618 13.696 8.500 1.00 92.19 271 ASP A C 1
ATOM 2195 O O . ASP A 1 271 ? -3.090 14.744 8.929 1.00 92.19 271 ASP A O 1
ATOM 2199 N N . THR A 1 272 ? -2.649 12.582 9.242 1.00 95.44 272 THR A N 1
ATOM 2200 C CA . THR A 1 272 ? -3.203 12.575 10.606 1.00 95.44 272 THR A CA 1
ATOM 2201 C C . THR A 1 272 ? -2.263 13.202 11.633 1.00 95.44 272 THR A C 1
ATOM 2203 O O . THR A 1 272 ? -2.741 13.799 12.594 1.00 95.44 272 THR A O 1
ATOM 2206 N N . LYS A 1 273 ? -0.937 13.133 11.431 1.00 94.81 273 LYS A N 1
ATOM 2207 C CA . LYS A 1 273 ? 0.029 13.838 12.294 1.00 94.81 273 LYS A CA 1
ATOM 2208 C C . LYS A 1 273 ? -0.140 15.350 12.221 1.00 94.81 273 LYS A C 1
ATOM 2210 O O . LYS A 1 273 ? 0.031 16.017 13.234 1.00 94.81 273 LYS A O 1
ATOM 2215 N N . GLU A 1 274 ? -0.531 15.887 11.065 1.00 94.38 274 GLU A N 1
ATOM 2216 C CA . GLU A 1 274 ? -0.873 17.311 10.920 1.00 94.38 274 GLU A CA 1
ATOM 2217 C C . GLU A 1 274 ? -2.089 17.722 11.772 1.00 94.38 274 GLU A C 1
ATOM 2219 O O . GLU A 1 274 ? -2.231 18.896 12.103 1.00 94.38 274 GLU A O 1
ATOM 2224 N N . LEU A 1 275 ? -2.937 16.767 12.180 1.00 96.00 275 LEU A N 1
ATOM 2225 C CA . LEU A 1 275 ? -4.044 16.982 13.122 1.00 96.00 275 LEU A CA 1
ATOM 2226 C C . LEU A 1 275 ? -3.642 16.793 14.597 1.00 96.00 275 LEU A C 1
ATOM 2228 O O . LEU A 1 275 ? -4.489 16.919 15.474 1.00 96.00 275 LEU A O 1
ATOM 2232 N N . GLY A 1 276 ? -2.380 16.459 14.886 1.00 96.06 276 GLY A N 1
ATOM 2233 C CA . GLY A 1 276 ? -1.889 16.157 16.236 1.00 96.06 276 GLY A CA 1
ATOM 2234 C C . GLY A 1 276 ? -1.953 14.676 16.624 1.00 96.06 276 GLY A C 1
ATOM 2235 O O . GLY A 1 276 ? -1.414 14.302 17.659 1.00 96.06 276 GLY A O 1
ATOM 2236 N N . VAL A 1 277 ? -2.539 13.812 15.789 1.00 97.75 277 VAL A N 1
ATOM 2237 C CA . VAL A 1 277 ? -2.657 12.375 16.078 1.00 97.75 277 VAL A CA 1
ATOM 2238 C C . VAL A 1 277 ? -1.277 11.731 16.175 1.00 97.75 277 VAL A C 1
ATOM 2240 O O . VAL A 1 277 ? -0.433 11.877 15.283 1.00 97.75 277 VAL A O 1
ATOM 2243 N N . HIS A 1 278 ? -1.065 10.921 17.210 1.00 97.50 278 HIS A N 1
ATOM 2244 C CA . HIS A 1 278 ? 0.129 10.095 17.311 1.00 97.50 278 HIS A CA 1
ATOM 2245 C C . HIS A 1 278 ? 0.001 8.884 16.378 1.00 97.50 278 HIS A C 1
ATOM 2247 O O . HIS A 1 278 ? -0.529 7.838 16.749 1.00 97.50 278 HIS A O 1
ATOM 2253 N N . ALA A 1 279 ? 0.447 9.038 15.132 1.00 96.62 279 ALA A N 1
ATOM 2254 C CA . ALA A 1 279 ? 0.281 8.017 14.102 1.00 96.62 279 ALA A CA 1
ATOM 2255 C C . ALA A 1 279 ? 1.531 7.138 13.908 1.00 96.62 279 ALA A C 1
ATOM 2257 O O . ALA A 1 279 ? 2.655 7.635 13.754 1.00 96.62 279 ALA A O 1
ATOM 2258 N N . VAL A 1 280 ? 1.310 5.825 13.856 1.00 95.19 280 VAL A N 1
ATOM 2259 C CA . VAL A 1 280 ? 2.314 4.764 13.760 1.00 95.19 280 VAL A CA 1
ATOM 2260 C C . VAL A 1 280 ? 2.113 3.983 12.467 1.00 95.19 280 VAL A C 1
ATOM 2262 O O . VAL A 1 280 ? 1.045 3.416 12.234 1.00 95.19 280 VAL A O 1
ATOM 2265 N N . LEU A 1 281 ? 3.159 3.946 11.636 1.00 91.00 281 LEU A N 1
ATOM 2266 C CA . LEU A 1 281 ? 3.172 3.142 10.418 1.00 91.00 281 LEU A CA 1
ATOM 2267 C C . LEU A 1 281 ? 3.269 1.655 10.768 1.00 91.00 281 LEU A C 1
ATOM 2269 O O . LEU A 1 281 ? 4.175 1.244 11.494 1.00 91.00 281 LEU A O 1
ATOM 2273 N N . VAL A 1 282 ? 2.383 0.853 10.190 1.00 89.38 282 VAL A N 1
ATOM 2274 C CA . VAL A 1 282 ? 2.340 -0.599 10.359 1.00 89.38 282 VAL A CA 1
ATOM 2275 C C . VAL A 1 282 ? 2.799 -1.286 9.077 1.00 89.38 282 VAL A C 1
ATOM 2277 O O . VAL A 1 282 ? 2.362 -0.943 7.983 1.00 89.38 282 VAL A O 1
ATOM 2280 N N . GLN A 1 283 ? 3.665 -2.291 9.191 1.00 79.69 283 GLN A N 1
ATOM 2281 C CA . GLN A 1 283 ? 4.115 -3.091 8.052 1.00 79.69 283 GLN A CA 1
ATOM 2282 C C . GLN A 1 283 ? 3.857 -4.569 8.339 1.00 79.69 283 GLN A C 1
ATOM 2284 O O . GLN A 1 283 ? 4.553 -5.177 9.144 1.00 79.69 283 GLN A O 1
ATOM 2289 N N . GLY A 1 284 ? 2.851 -5.149 7.677 1.00 76.12 284 GLY A N 1
ATOM 2290 C CA . GLY A 1 284 ? 2.502 -6.564 7.852 1.00 76.12 284 GLY A CA 1
ATOM 2291 C C . GLY A 1 284 ? 1.594 -6.861 9.049 1.00 76.12 284 GLY A C 1
ATOM 2292 O O . GLY A 1 284 ? 1.627 -7.975 9.565 1.00 76.12 284 GLY A O 1
ATOM 2293 N N . GLY A 1 285 ? 0.770 -5.893 9.456 1.00 87.06 285 GLY A N 1
ATOM 2294 C CA . GLY A 1 285 ? -0.212 -6.048 10.527 1.00 87.06 285 GLY A CA 1
ATOM 2295 C C . GLY A 1 285 ? 0.248 -5.553 11.897 1.00 87.06 285 GLY A C 1
ATOM 2296 O O . GLY A 1 285 ? 1.439 -5.480 12.195 1.00 87.06 285 GLY A O 1
ATOM 2297 N N . VAL A 1 286 ? -0.718 -5.187 12.741 1.00 90.69 286 VAL A N 1
ATOM 2298 C CA . VAL A 1 286 ? -0.448 -4.791 14.130 1.00 90.69 286 VAL A CA 1
ATOM 2299 C C . VAL A 1 286 ? -0.198 -6.039 14.972 1.00 90.69 286 VAL A C 1
ATOM 2301 O O . VAL A 1 286 ? -1.019 -6.959 15.001 1.00 90.69 286 VAL A O 1
ATOM 2304 N N . ASP A 1 287 ? 0.913 -6.042 15.705 1.00 92.25 287 ASP A N 1
ATOM 2305 C CA . ASP A 1 287 ? 1.232 -7.045 16.714 1.00 92.25 287 ASP A CA 1
ATOM 2306 C C . ASP A 1 287 ? 1.461 -6.421 18.105 1.00 92.25 287 ASP A C 1
ATOM 2308 O O . ASP A 1 287 ? 1.408 -5.202 18.296 1.00 92.25 287 ASP A O 1
ATOM 2312 N N . LEU A 1 288 ? 1.682 -7.274 19.111 1.00 91.31 288 LEU A N 1
ATOM 2313 C CA . LEU A 1 288 ? 1.911 -6.834 20.490 1.00 91.31 288 LEU A CA 1
ATOM 2314 C C . LEU A 1 288 ? 3.199 -6.009 20.646 1.00 91.31 288 LEU A C 1
ATOM 2316 O O . LEU A 1 288 ? 3.273 -5.169 21.544 1.00 91.31 288 LEU A O 1
ATOM 2320 N N . THR A 1 289 ? 4.200 -6.227 19.791 1.00 92.81 289 THR A N 1
ATOM 2321 C CA . THR A 1 289 ? 5.462 -5.478 19.803 1.00 92.81 289 THR A CA 1
ATOM 2322 C C . THR A 1 289 ? 5.230 -4.059 19.294 1.00 92.81 289 THR A C 1
ATOM 2324 O O . THR A 1 289 ? 5.587 -3.105 19.984 1.00 92.81 289 THR A O 1
ATOM 2327 N N . VAL A 1 290 ? 4.564 -3.922 18.143 1.00 93.25 290 VAL A N 1
ATOM 2328 C CA . VAL A 1 290 ? 4.161 -2.647 17.538 1.00 93.25 290 VAL A CA 1
ATOM 2329 C C . VAL A 1 290 ? 3.290 -1.856 18.508 1.00 93.25 290 VAL A C 1
ATOM 2331 O O . VAL A 1 290 ? 3.575 -0.685 18.755 1.00 93.25 290 VAL A O 1
ATOM 2334 N N . LEU A 1 291 ? 2.286 -2.492 19.124 1.00 95.19 291 LEU A N 1
ATOM 2335 C CA . LEU A 1 291 ? 1.432 -1.844 20.122 1.00 95.19 291 LEU A CA 1
ATOM 2336 C C . LEU A 1 291 ? 2.244 -1.326 21.316 1.00 95.19 291 LEU A C 1
ATOM 2338 O O . LEU A 1 291 ? 2.083 -0.176 21.719 1.00 95.19 291 LEU A O 1
ATOM 2342 N N . ARG A 1 292 ? 3.139 -2.148 21.878 1.00 95.06 292 ARG A N 1
ATOM 2343 C CA . ARG A 1 292 ? 3.966 -1.750 23.025 1.00 95.06 292 ARG A CA 1
ATOM 2344 C C . ARG A 1 292 ? 4.869 -0.564 22.687 1.00 95.06 292 ARG A C 1
ATOM 2346 O O . ARG A 1 292 ? 4.924 0.390 23.459 1.00 95.06 292 ARG A O 1
ATOM 2353 N N . SER A 1 293 ? 5.561 -0.616 21.552 1.00 95.06 293 SER A N 1
ATOM 2354 C CA . SER A 1 293 ? 6.444 0.465 21.102 1.00 95.06 293 SER A CA 1
ATOM 2355 C C . SER A 1 293 ? 5.675 1.757 20.829 1.00 95.06 293 SER A C 1
ATOM 2357 O O . SER A 1 293 ? 6.135 2.833 21.204 1.00 95.06 293 SER A O 1
ATOM 2359 N N . ALA A 1 294 ? 4.482 1.656 20.242 1.00 95.81 294 ALA A N 1
ATOM 2360 C CA . ALA A 1 294 ? 3.599 2.791 20.011 1.00 95.81 294 ALA A CA 1
ATOM 2361 C C . ALA A 1 294 ? 3.142 3.448 21.322 1.00 95.81 294 ALA A C 1
ATOM 2363 O O . ALA A 1 294 ? 3.230 4.664 21.455 1.00 95.81 294 ALA A O 1
ATOM 2364 N N . LEU A 1 295 ? 2.723 2.656 22.314 1.00 95.75 295 LEU A N 1
ATOM 2365 C CA . LEU A 1 295 ? 2.326 3.165 23.633 1.00 95.75 295 LEU A CA 1
ATOM 2366 C C . LEU A 1 295 ? 3.489 3.853 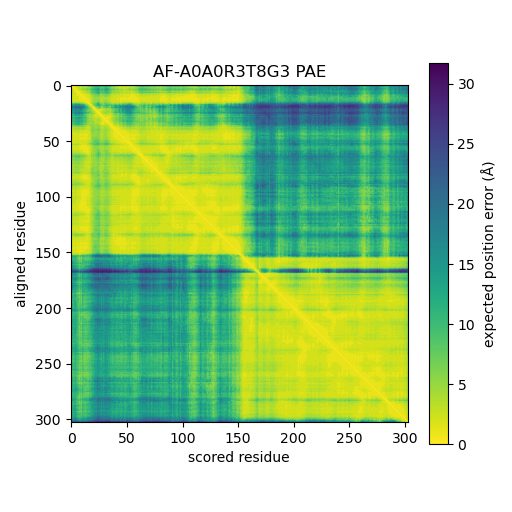24.363 1.00 95.75 295 LEU A C 1
ATOM 2368 O O . LEU A 1 295 ? 3.295 4.904 24.969 1.00 95.75 295 LEU A O 1
ATOM 2372 N N . GLN A 1 296 ? 4.702 3.300 24.273 1.00 96.06 296 GLN A N 1
ATOM 2373 C CA . GLN A 1 296 ? 5.907 3.930 24.827 1.00 96.06 296 GLN A CA 1
ATOM 2374 C C . GLN A 1 296 ? 6.200 5.270 24.146 1.00 96.06 296 GLN A C 1
ATOM 2376 O O . GLN A 1 296 ? 6.390 6.276 24.824 1.00 96.06 296 GLN A O 1
ATOM 2381 N N . SER A 1 297 ? 6.177 5.297 22.811 1.00 95.00 297 SER A N 1
ATOM 2382 C CA . SER A 1 297 ? 6.390 6.522 22.037 1.00 95.00 297 SER A CA 1
ATOM 2383 C C . SER A 1 297 ? 5.319 7.580 22.318 1.00 95.00 297 SER A C 1
ATOM 2385 O O . SER A 1 297 ? 5.634 8.767 22.369 1.00 95.00 297 SER A O 1
ATOM 2387 N N . TYR A 1 298 ? 4.066 7.164 22.511 1.00 95.31 298 TYR A N 1
ATOM 2388 C CA . TYR A 1 298 ? 2.959 8.045 22.869 1.00 95.31 298 TYR A CA 1
ATOM 2389 C C . TYR A 1 298 ? 3.156 8.664 24.254 1.00 95.31 298 TYR A C 1
ATOM 2391 O O . TYR A 1 298 ? 2.985 9.871 24.416 1.00 95.31 298 TYR A O 1
ATOM 2399 N N . ALA A 1 299 ? 3.549 7.857 25.243 1.00 93.19 299 ALA A N 1
ATOM 2400 C CA . ALA A 1 299 ? 3.813 8.335 26.596 1.00 93.19 299 ALA A CA 1
ATOM 2401 C C . ALA A 1 299 ? 4.963 9.352 26.623 1.00 93.19 299 ALA A C 1
ATOM 2403 O O . ALA A 1 299 ? 4.818 10.400 27.237 1.00 93.19 299 ALA A O 1
ATOM 2404 N N . SER A 1 300 ? 6.063 9.088 25.906 1.00 91.62 300 SER A N 1
ATOM 2405 C CA . SER A 1 300 ? 7.215 10.000 25.842 1.00 91.62 300 SER A CA 1
ATOM 2406 C C . SER A 1 300 ? 6.946 11.308 25.094 1.00 91.62 300 SER A C 1
ATOM 2408 O O . SER A 1 300 ? 7.646 12.288 25.317 1.00 91.62 300 SER A O 1
ATOM 2410 N N . ALA A 1 301 ? 5.972 11.336 24.181 1.00 84.94 301 ALA A N 1
ATOM 2411 C CA . ALA A 1 301 ? 5.592 12.555 23.465 1.00 84.94 301 ALA A CA 1
ATOM 2412 C C . ALA A 1 301 ? 4.662 13.470 24.284 1.00 84.94 301 ALA A C 1
ATOM 2414 O O . ALA A 1 301 ? 4.530 14.644 23.954 1.00 84.94 301 ALA A O 1
ATOM 2415 N N . ASN A 1 302 ? 4.013 12.924 25.319 1.00 76.44 302 ASN A N 1
ATOM 2416 C CA . ASN A 1 302 ? 3.011 13.602 26.149 1.00 76.44 302 ASN A CA 1
ATOM 2417 C C . ASN A 1 302 ? 3.455 13.785 27.615 1.00 76.44 302 ASN A C 1
ATOM 2419 O O . ASN A 1 302 ? 2.649 14.197 28.451 1.00 76.44 302 ASN A O 1
ATOM 2423 N N . SER A 1 303 ? 4.704 13.436 27.927 1.00 59.88 303 SER A N 1
ATOM 2424 C CA . SER A 1 303 ? 5.379 13.671 29.210 1.00 59.88 303 SER A CA 1
ATOM 2425 C C . SER A 1 303 ? 6.161 14.973 29.182 1.00 59.88 303 SER A C 1
ATOM 2427 O O . SER A 1 303 ? 6.027 15.754 30.146 1.00 59.88 303 SER A O 1
#

Radius of gyration: 22.12 Å; Cα contacts (8 Å, |Δi|>4): 509; chains: 1; bounding box: 52×41×67 Å

Solvent-accessible surface area (backbone atoms only — not comparable to full-atom values): 16981 Å² total; per-residue (Å²): 118,77,78,64,94,57,82,42,78,55,44,32,43,34,34,58,49,82,61,53,65,45,80,57,95,96,40,40,20,38,89,82,70,46,78,60,71,79,51,92,38,41,66,59,40,53,50,58,48,67,72,38,85,83,44,40,32,30,40,44,21,51,16,82,49,40,70,47,57,52,48,54,39,50,76,73,60,42,64,81,65,46,76,41,82,42,57,42,73,54,62,60,58,59,44,51,55,48,50,30,66,78,66,70,49,57,42,73,35,27,36,36,42,39,67,50,68,67,51,43,55,56,35,31,50,65,33,25,44,60,38,82,34,63,96,79,49,68,35,62,64,56,50,31,52,46,45,57,48,50,35,40,46,72,12,43,56,32,69,68,67,50,61,80,44,78,95,51,62,69,43,75,56,98,91,41,39,25,43,77,88,63,53,76,61,69,59,43,92,43,32,63,61,50,47,50,53,50,52,70,39,86,91,54,82,42,71,48,75,40,51,42,84,30,39,68,48,50,54,50,51,32,53,76,70,62,47,52,84,44,42,79,41,80,42,60,43,71,53,63,59,58,57,41,52,54,51,48,26,69,74,68,72,47,59,45,64,80,38,79,43,80,38,34,41,56,44,53,35,53,56,33,38,77,57,44,24,50,51,41,80,29,77,62,32,55,40,74,65,57,53,51,54,49,53,51,55,51,51,69,74,75,109

Foldseek 3Di:
DLQPPQLDFFLEEEEEDDAAWDDDPLFTAGPVRDTDDDQPAPVVLLVVQQPDPNHAYEYAYLHCCQVRVVVVCVSVPNVVRHPYYHYHNDAVVVVVVVVCVVVVGQQLRYEYEDQDVVSCVVSLLSNHQYQHADPSGDHSVSSSVSRNQSQLAFAAWFRHALQVQPPWDFDDDPLFTATNVRDTGDTDPANVVVLVVQQPDPPGAAEAAEQHCNQVSVVVVCVSNVVVVSHPYYHYHNDQVVVVLVVVCVVVVDQQLRAEEETQRNNSQVVSVVSNHLYDHDGRYDHPVSVVVSVVVSVVVVD

Sequence (303 aa):
MVFRNLSRKPKLIVFDLGKYMLFRDGKVYDRFNHVVTPFPETGAVLQAIKGEPNIKIAVASSSAAPEMGRRFISLFGWDTYFDYVEIYPTGKTRHFRKLKRDSEISFQDMLFFDDLGFNIRDVSSLGVHCVHVDEDGVDLALLRSGLESFARANRTLWPFDCDDYYGSALYKKDGLIHDESGAQLTPFPHSEIILKRIKEEPGIKLAAASSTTSPNVGRKLLNLLGWDKYFDYVEIYPTPKTRHFKELENKSGISCDKMLFFDDLMFNIRDTKELGVHAVLVQGGVDLTVLRSALQSYASANS

Secondary structure (DSSP, 8-state):
-TTTT-S---SEEEE---S--EEETTEEE-TTSPBP---TTHHHHHHHHHTSTT-EEEEEE--S-HHHHHHHHHHTTGGGT-SEEEESSS-HHHHHHHHHHHH---GGGEEEEES-HHHHHHHHTTT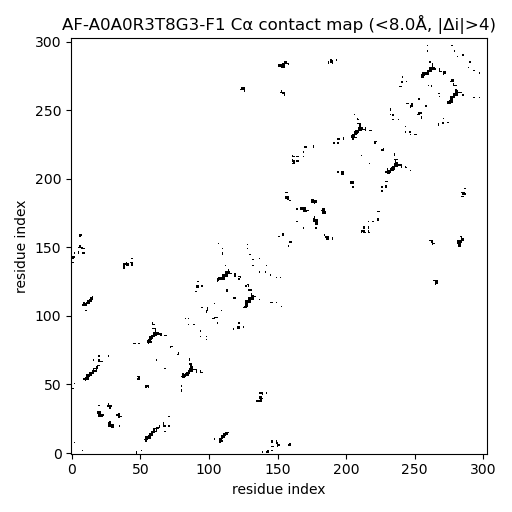-EEEE--TT---HHHHHHHHHHHTTSS-SSSSS-GGGGTT---EEETTEEE-TT--EE---TTHHHHHHHHHHSTT---EEEE--S-HHHHHHHHHHHT-GGG-SEEEESSS-HHHHHHHHHHHH---GGG-EEEES-HHHHHHHHTTT-EEEE-SSS--HHHHHHHHHHHHHH--

InterPro domains:
  IPR010036 Magnesium-dependent phosphatase-1, eukaryotic/archaeal-type [PF12689] (27-152)
  IPR010036 Magnesium-dependent phosphatase-1, eukaryotic/archaeal-type [PF12689] (155-299)
  IPR010036 Magnesium-dependent phosphatase-1, eukaryotic/archaeal-type [PTHR17901] (156-301)
  IPR010036 Magnesium-dependent phosphatase-1, eukaryotic/archaeal-type [TIGR01685] (154-299)
  IPR023214 HAD superfamily [G3DSA:3.40.50.1000] (1-154)
  IPR023214 HAD superfamily [G3DSA:3.40.50.1000] (155-303)
  IPR036412 HAD-like superfamily [SSF56784] (9-140)
  IPR036412 HAD-like superfamily [SSF56784] (165-290)